Protein AF-A0A5P2BLG7-F1 (afdb_monomer)

Mean predicted aligned error: 13.39 Å

Nearest PDB structures (foldseek):
  8rbz-assembly1_d  TM=5.297E-01  e=7.343E+00  Homo sapiens
  3qgd-assembly2_B  TM=2.705E-01  e=3.875E+00  Hepatitis C virus subtype 1b
  2jbh-assembly1_B-2  TM=2.501E-01  e=4.889E+00  Homo sapiens

Structure (mmCIF, N/CA/C/O backbone):
data_AF-A0A5P2BLG7-F1
#
_entry.id   AF-A0A5P2BLG7-F1
#
loop_
_atom_site.group_PDB
_atom_site.id
_atom_site.type_symbol
_atom_site.label_atom_id
_atom_site.label_alt_id
_atom_site.label_comp_id
_atom_site.label_asym_id
_atom_site.label_entity_id
_atom_site.label_seq_id
_atom_site.pdbx_PDB_ins_code
_atom_site.Cartn_x
_atom_site.Cartn_y
_atom_site.Cartn_z
_atom_site.occupancy
_atom_site.B_iso_or_equiv
_atom_site.auth_seq_id
_atom_site.auth_comp_id
_atom_site.auth_asym_id
_atom_site.auth_atom_id
_atom_site.pdbx_PDB_model_num
ATOM 1 N N . MET A 1 1 ? 0.648 -30.149 23.031 1.00 28.48 1 MET A N 1
ATOM 2 C CA . MET A 1 1 ? -0.664 -29.841 23.632 1.00 28.48 1 MET A CA 1
ATOM 3 C C . MET A 1 1 ? -0.587 -28.410 24.147 1.00 28.48 1 MET A C 1
ATOM 5 O O . MET A 1 1 ? -0.026 -28.199 25.206 1.00 28.48 1 MET A O 1
ATOM 9 N N . PHE A 1 2 ? -1.037 -27.434 23.357 1.00 22.12 2 PHE A N 1
ATOM 10 C CA . PHE A 1 2 ? -1.198 -26.040 23.785 1.00 22.12 2 PHE A CA 1
ATOM 11 C C . PHE A 1 2 ? -2.537 -25.541 23.220 1.00 22.12 2 PHE A C 1
ATOM 13 O O . PHE A 1 2 ? -2.732 -25.630 22.006 1.00 22.12 2 PHE A O 1
ATOM 20 N N . PRO A 1 3 ? -3.491 -25.133 24.075 1.00 27.17 3 PRO A N 1
ATOM 21 C CA . PRO A 1 3 ? -4.811 -24.668 23.670 1.00 27.17 3 PRO A CA 1
ATOM 22 C C . PRO A 1 3 ? -4.818 -23.143 23.471 1.00 27.17 3 PRO A C 1
ATOM 24 O O . PRO A 1 3 ? -4.144 -22.425 24.203 1.00 27.17 3 PRO A O 1
ATOM 27 N N . GLY A 1 4 ? -5.621 -22.649 22.523 1.00 23.72 4 GLY A N 1
ATOM 28 C CA . GLY A 1 4 ? -5.902 -21.214 22.362 1.00 23.72 4 GLY A CA 1
ATOM 29 C C . GLY A 1 4 ? -6.024 -20.786 20.899 1.00 23.72 4 GLY A C 1
ATOM 30 O O . GLY A 1 4 ? -5.030 -20.458 20.270 1.00 23.72 4 GLY A O 1
ATOM 31 N N . MET A 1 5 ? -7.247 -20.830 20.363 1.00 27.78 5 MET A N 1
ATOM 32 C CA . MET A 1 5 ? -7.623 -20.436 18.995 1.00 27.78 5 MET A CA 1
ATOM 33 C C . MET A 1 5 ? -8.136 -18.997 18.947 1.00 27.78 5 MET A C 1
ATOM 35 O O . MET A 1 5 ? -9.011 -18.690 19.751 1.00 27.78 5 MET A O 1
ATOM 39 N N . THR A 1 6 ? -7.735 -18.225 17.930 1.00 28.34 6 THR A N 1
ATOM 40 C CA . THR A 1 6 ? -8.445 -17.054 17.359 1.00 28.34 6 THR A CA 1
ATOM 41 C C . THR A 1 6 ? -7.619 -16.494 16.192 1.00 28.34 6 THR A C 1
ATOM 43 O O . THR A 1 6 ? -6.482 -16.202 16.511 1.00 28.34 6 THR A O 1
ATOM 46 N N . ASP A 1 7 ? -8.181 -16.317 14.966 1.00 32.38 7 ASP A N 1
ATOM 47 C CA . ASP A 1 7 ? -7.473 -16.172 13.649 1.00 32.38 7 ASP A CA 1
ATOM 48 C C . ASP A 1 7 ? -7.712 -14.854 12.814 1.00 32.38 7 ASP A C 1
ATOM 50 O O . ASP A 1 7 ? -8.731 -14.196 13.018 1.00 32.38 7 ASP A O 1
ATOM 54 N N . ALA A 1 8 ? -6.824 -14.441 11.880 1.00 32.34 8 ALA A N 1
ATOM 55 C CA . ALA A 1 8 ? -7.092 -13.542 10.718 1.00 32.34 8 ALA A CA 1
ATOM 56 C C . ALA A 1 8 ? -6.113 -13.801 9.535 1.00 32.34 8 ALA A C 1
ATOM 58 O O . ALA A 1 8 ? -5.069 -14.418 9.741 1.00 32.34 8 ALA A O 1
ATOM 59 N N . ASP A 1 9 ? -6.409 -13.319 8.310 1.00 40.66 9 ASP A N 1
ATOM 60 C CA . ASP A 1 9 ? -5.825 -13.851 7.057 1.00 40.66 9 ASP A CA 1
ATOM 61 C C . ASP A 1 9 ? -4.941 -12.838 6.284 1.00 40.66 9 ASP A C 1
ATOM 63 O O . ASP A 1 9 ? -5.349 -11.716 5.993 1.00 40.66 9 ASP A O 1
ATOM 67 N N . VAL A 1 10 ? -3.759 -13.269 5.836 1.00 48.19 10 VAL A N 1
ATOM 68 C CA . VAL A 1 10 ? -3.039 -12.697 4.685 1.00 48.19 10 VAL A CA 1
ATOM 69 C C . VAL A 1 10 ? -3.142 -13.704 3.544 1.00 48.19 10 VAL A C 1
ATOM 71 O O . VAL A 1 10 ? -2.764 -14.866 3.685 1.00 48.19 10 VAL A O 1
ATOM 74 N N . ILE A 1 11 ? -3.689 -13.281 2.413 1.00 56.91 11 ILE A N 1
ATOM 75 C CA . ILE A 1 11 ? -3.902 -14.126 1.241 1.00 56.91 11 ILE A CA 1
ATOM 76 C C . ILE A 1 11 ? -2.763 -13.861 0.273 1.00 56.91 11 ILE A C 1
ATOM 78 O O . ILE A 1 11 ? -2.533 -12.731 -0.144 1.00 56.91 11 ILE A O 1
ATOM 82 N N . ILE A 1 12 ? -2.050 -14.905 -0.112 1.00 47.41 12 ILE A N 1
ATOM 83 C CA . ILE A 1 12 ? -0.902 -14.785 -1.000 1.00 47.41 12 ILE A CA 1
ATOM 84 C C . ILE A 1 12 ? -1.231 -15.643 -2.220 1.00 47.41 12 ILE A C 1
ATOM 86 O O . ILE A 1 12 ? -1.420 -16.854 -2.113 1.00 47.41 12 ILE A O 1
ATOM 90 N N . LYS A 1 13 ? -1.425 -15.020 -3.386 1.00 36.94 13 LYS A N 1
ATOM 91 C CA . LYS A 1 13 ? -1.862 -15.729 -4.595 1.00 36.94 13 LYS A CA 1
ATOM 92 C C . LYS A 1 13 ? -0.658 -16.022 -5.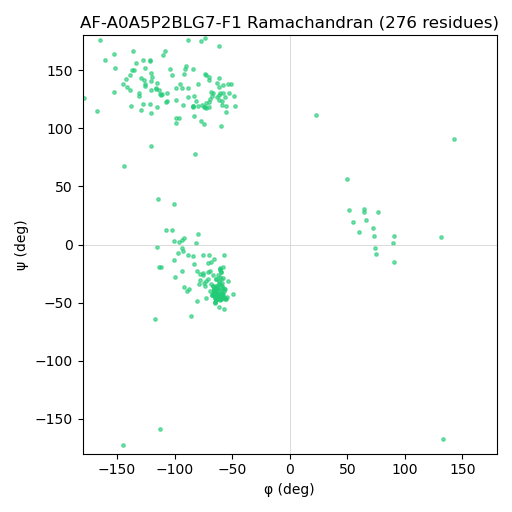479 1.00 36.94 13 LYS A C 1
ATOM 94 O O . LYS A 1 13 ? -0.119 -15.134 -6.132 1.00 36.94 13 LYS A O 1
ATOM 99 N N . GLY A 1 14 ? -0.233 -17.281 -5.473 1.00 31.69 14 GLY A N 1
ATOM 100 C CA . GLY A 1 14 ? 0.874 -17.800 -6.269 1.00 31.69 14 GLY A CA 1
ATOM 101 C C . GLY A 1 14 ? 0.468 -19.125 -6.897 1.00 31.69 14 GLY A C 1
ATOM 102 O O . GLY A 1 14 ? -0.374 -19.851 -6.370 1.00 31.69 14 GLY A O 1
ATOM 103 N N . ARG A 1 15 ? 1.017 -19.441 -8.071 1.00 32.50 15 ARG A N 1
ATOM 104 C CA . ARG A 1 15 ? 0.864 -20.777 -8.656 1.00 32.50 15 ARG A CA 1
ATOM 105 C C . ARG A 1 15 ? 1.816 -21.731 -7.937 1.00 32.50 15 ARG A C 1
ATOM 107 O O . ARG A 1 15 ? 3.000 -21.728 -8.248 1.00 32.50 15 ARG A O 1
ATOM 114 N N . ALA A 1 16 ? 1.312 -22.608 -7.070 1.00 31.52 16 ALA A N 1
ATOM 115 C CA . ALA A 1 16 ? 2.062 -23.799 -6.677 1.00 31.52 16 ALA A CA 1
ATOM 116 C C . ALA A 1 16 ? 1.178 -24.985 -6.264 1.00 31.52 16 ALA A C 1
ATOM 118 O O . ALA A 1 16 ? 0.032 -24.862 -5.849 1.00 31.52 16 ALA A O 1
ATOM 119 N N . HIS A 1 17 ? 1.751 -26.165 -6.481 1.00 33.19 17 HIS A N 1
ATOM 120 C CA . HIS A 1 17 ? 1.182 -27.502 -6.366 1.00 33.19 17 HIS A CA 1
ATOM 121 C C . HIS A 1 17 ? 0.522 -27.827 -5.009 1.00 33.19 17 HIS A C 1
ATOM 123 O O . HIS A 1 17 ? 1.105 -27.600 -3.959 1.00 33.19 17 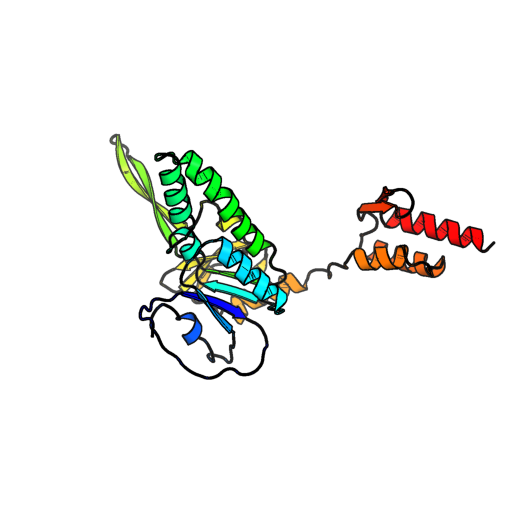HIS A O 1
ATOM 129 N N . LYS A 1 18 ? -0.644 -28.494 -5.095 1.00 40.69 18 LYS A N 1
ATOM 130 C CA . LYS A 1 18 ? -1.303 -29.391 -4.115 1.00 40.69 18 LYS A CA 1
ATOM 131 C C . LYS A 1 18 ? -0.920 -29.227 -2.631 1.00 40.69 18 LYS A C 1
ATOM 133 O O . LYS A 1 18 ? 0.086 -29.781 -2.196 1.00 40.69 18 LYS A O 1
ATOM 138 N N . LEU A 1 19 ? -1.867 -28.743 -1.822 1.00 39.38 19 LEU A N 1
ATOM 139 C CA . LEU A 1 19 ? -1.941 -29.029 -0.379 1.00 39.38 19 LEU A CA 1
ATOM 140 C C . LEU A 1 19 ? -3.375 -29.404 0.071 1.00 39.38 19 LEU A C 1
ATOM 142 O O . LEU A 1 19 ? -4.342 -29.127 -0.645 1.00 39.38 19 LEU A O 1
ATOM 146 N N . PRO A 1 20 ? -3.523 -30.148 1.191 1.00 36.12 20 PRO A N 1
ATOM 147 C CA . PRO A 1 20 ? -4.708 -30.948 1.488 1.00 36.12 20 PRO A CA 1
ATOM 148 C C . PRO A 1 20 ? -5.846 -30.153 2.146 1.00 36.12 20 PRO A C 1
ATOM 150 O O . PRO A 1 20 ? -5.650 -29.188 2.876 1.00 36.12 20 PRO A O 1
ATOM 153 N N . LYS A 1 21 ? -7.070 -30.626 1.890 1.00 45.84 21 LYS A N 1
ATOM 154 C CA . LYS A 1 21 ? -8.356 -30.021 2.259 1.00 45.84 21 LYS A CA 1
ATOM 155 C C . LYS A 1 21 ? -8.610 -29.987 3.776 1.00 45.84 21 LYS A C 1
ATOM 157 O O . LYS A 1 21 ? -8.624 -31.048 4.399 1.00 45.84 21 LYS A O 1
ATOM 162 N N . ARG A 1 22 ? -8.994 -28.818 4.319 1.00 37.44 22 ARG A N 1
ATOM 163 C CA . ARG A 1 22 ? -9.981 -28.685 5.422 1.00 37.44 22 ARG A CA 1
ATOM 164 C C . ARG A 1 22 ? -10.459 -27.229 5.638 1.00 37.44 22 ARG A C 1
ATOM 166 O O . ARG A 1 22 ? -9.677 -26.421 6.122 1.00 37.44 22 ARG A O 1
ATOM 173 N N . PRO A 1 23 ? -11.747 -26.906 5.404 1.00 42.94 23 PRO A N 1
ATOM 174 C CA . PRO A 1 23 ? -12.455 -25.815 6.095 1.00 42.94 23 PRO A CA 1
ATOM 175 C C . PRO A 1 23 ? -13.526 -26.398 7.058 1.00 42.94 23 PRO A C 1
ATOM 177 O O . PRO A 1 23 ? -13.866 -27.572 6.880 1.00 42.94 23 PRO A O 1
ATOM 180 N N . PRO A 1 24 ? -14.099 -25.671 8.055 1.00 40.91 24 PRO A N 1
ATOM 181 C CA . PRO A 1 24 ? -14.093 -24.212 8.281 1.00 40.91 24 PRO A CA 1
ATOM 182 C C . PRO A 1 24 ? -13.846 -23.744 9.750 1.00 40.91 24 PRO A C 1
ATOM 184 O O . PRO A 1 24 ? -14.042 -24.496 10.705 1.00 40.91 24 PRO A O 1
ATOM 187 N N . LYS A 1 25 ? -13.556 -22.445 9.950 1.00 40.62 25 LYS A N 1
ATOM 188 C CA . LYS A 1 25 ? -13.893 -21.691 11.179 1.00 40.62 25 LYS A CA 1
ATOM 189 C C . LYS A 1 25 ? -14.335 -20.267 10.820 1.00 40.62 25 LYS A C 1
ATOM 191 O O . LYS A 1 25 ? -13.816 -19.646 9.900 1.00 40.62 25 LYS A O 1
ATOM 196 N N . THR A 1 26 ? -15.407 -19.810 11.450 1.00 44.47 26 THR A N 1
ATOM 197 C CA . THR A 1 26 ? -16.208 -18.659 11.021 1.00 44.47 26 THR A CA 1
ATOM 198 C C . THR A 1 26 ? -15.572 -17.317 11.404 1.00 44.47 26 THR A C 1
ATOM 200 O O . THR A 1 26 ? -15.074 -17.160 12.512 1.00 44.47 26 THR A O 1
ATOM 203 N N . GLU A 1 27 ? -15.629 -16.372 10.454 1.00 40.59 27 GLU A N 1
ATOM 204 C CA . GLU A 1 27 ? -15.218 -14.946 10.498 1.00 40.59 27 GLU A CA 1
ATOM 205 C C . GLU A 1 27 ? -13.716 -14.616 10.450 1.00 40.59 27 GLU A C 1
ATOM 207 O O . GLU A 1 27 ? -13.362 -13.456 10.276 1.00 40.59 27 GLU A O 1
ATOM 212 N N . ARG A 1 28 ? -12.839 -15.619 10.541 1.00 49.72 28 ARG A N 1
ATOM 213 C CA . ARG A 1 28 ? -11.400 -15.472 10.823 1.00 49.72 28 ARG A CA 1
ATOM 214 C C . ARG A 1 28 ? -10.589 -16.514 10.039 1.00 49.72 28 ARG A C 1
ATOM 216 O O . ARG A 1 28 ? -10.215 -17.537 10.585 1.00 49.72 28 ARG A O 1
ATOM 223 N N . GLY A 1 29 ? -10.560 -16.390 8.721 1.00 54.78 29 GLY A N 1
ATOM 224 C CA . GLY A 1 29 ? -10.499 -17.528 7.790 1.00 54.78 29 GLY A CA 1
ATOM 225 C C . GLY A 1 29 ? -11.543 -17.403 6.679 1.00 54.78 29 GLY A C 1
ATOM 226 O O . GLY A 1 29 ? -11.790 -18.351 5.930 1.00 54.78 29 GLY A O 1
ATOM 227 N N . ALA A 1 30 ? -12.244 -16.262 6.625 1.00 61.12 30 ALA A N 1
ATOM 228 C CA . ALA A 1 30 ? -13.314 -16.005 5.674 1.00 61.12 30 ALA A CA 1
ATOM 229 C C . ALA A 1 30 ? -12.799 -16.050 4.236 1.00 61.12 30 ALA A C 1
ATOM 231 O O . ALA A 1 30 ? -13.519 -16.547 3.371 1.00 61.12 30 ALA A O 1
ATOM 232 N N . ALA A 1 31 ? -11.550 -15.636 4.012 1.00 65.62 31 ALA A N 1
ATOM 233 C CA . ALA A 1 31 ? -10.894 -15.752 2.724 1.00 65.62 31 ALA A CA 1
ATOM 234 C C . ALA A 1 31 ? -10.898 -17.195 2.229 1.00 65.62 31 ALA A C 1
ATOM 236 O O . ALA A 1 31 ? -11.333 -17.476 1.118 1.00 65.62 31 ALA A O 1
ATOM 237 N N . SER A 1 32 ? -10.529 -18.138 3.099 1.00 71.69 32 SER A N 1
ATOM 238 C CA . SER A 1 32 ? -10.465 -19.567 2.780 1.00 71.69 32 SER A CA 1
ATOM 239 C C . SER A 1 32 ? -11.800 -20.148 2.290 1.00 71.69 32 SER A C 1
ATOM 241 O O . SER A 1 32 ? -11.808 -21.189 1.638 1.00 71.69 32 SER A O 1
ATOM 243 N N . LYS A 1 33 ? -12.937 -19.484 2.555 1.00 72.62 33 LYS A N 1
ATOM 244 C CA . LYS A 1 33 ? -14.253 -19.884 2.025 1.00 72.62 33 LYS A CA 1
ATOM 245 C C . LYS A 1 33 ? -14.384 -19.666 0.516 1.00 72.62 33 LYS A C 1
ATOM 247 O O . LYS A 1 33 ? -15.226 -20.307 -0.104 1.00 72.62 33 LYS A O 1
ATOM 252 N N . TYR A 1 34 ? -13.580 -18.775 -0.060 1.00 74.06 34 TYR A N 1
ATOM 253 C CA . TYR A 1 34 ? -13.596 -18.458 -1.487 1.00 74.06 34 TYR A CA 1
ATOM 254 C C . TYR A 1 34 ? -12.674 -19.362 -2.313 1.00 74.06 34 TYR A C 1
ATOM 256 O O . TYR A 1 34 ? -12.753 -19.357 -3.541 1.00 74.06 34 TYR A O 1
ATOM 264 N N . VAL A 1 35 ? -11.836 -20.181 -1.668 1.00 75.56 35 VAL A N 1
ATOM 265 C CA . VAL A 1 35 ? -10.996 -21.160 -2.367 1.00 75.56 35 VAL A CA 1
ATOM 266 C C . VAL A 1 35 ? -11.886 -22.159 -3.110 1.00 75.56 35 VAL A C 1
ATOM 268 O O . VAL A 1 35 ? -12.736 -22.826 -2.524 1.00 75.56 35 VAL A O 1
ATOM 271 N N . GLY A 1 36 ? -11.674 -22.283 -4.418 1.00 72.19 36 GLY A N 1
ATOM 272 C CA . GLY A 1 36 ? -12.419 -23.172 -5.310 1.00 72.19 36 GLY A CA 1
ATOM 273 C C . GLY A 1 36 ? -13.656 -22.544 -5.952 1.00 72.19 36 GLY A C 1
ATOM 274 O O . GLY A 1 36 ? -14.132 -23.075 -6.956 1.00 72.19 36 GLY A O 1
ATOM 275 N N . ILE A 1 37 ? -14.144 -21.403 -5.453 1.00 73.81 37 ILE A N 1
ATOM 276 C CA . ILE A 1 37 ? -15.220 -20.660 -6.119 1.00 73.81 37 ILE A CA 1
ATOM 277 C C . ILE A 1 37 ? -14.673 -20.112 -7.438 1.00 73.81 37 ILE A C 1
ATOM 279 O O . ILE A 1 37 ? -13.603 -19.508 -7.471 1.00 73.81 37 ILE A O 1
ATOM 283 N N . ASN A 1 38 ? -15.381 -20.373 -8.539 1.00 70.88 38 ASN A N 1
ATOM 284 C CA . ASN A 1 38 ? -14.975 -19.988 -9.897 1.00 70.88 38 ASN A CA 1
ATOM 285 C C . ASN A 1 38 ? -13.539 -20.422 -10.265 1.00 70.88 38 ASN A C 1
ATOM 287 O O . ASN A 1 38 ? -12.856 -19.753 -11.035 1.00 70.88 38 ASN A O 1
ATOM 291 N N . GLY A 1 39 ? -13.055 -21.533 -9.692 1.00 71.25 39 GLY A N 1
ATOM 292 C CA . GLY A 1 39 ? -11.710 -22.057 -9.954 1.00 71.25 39 GLY A CA 1
ATOM 293 C C . GLY A 1 39 ? -10.567 -21.260 -9.314 1.00 71.25 39 GLY A C 1
ATOM 294 O O . GLY A 1 39 ? -9.403 -21.567 -9.567 1.00 71.25 39 GLY A O 1
ATOM 295 N N . ILE A 1 40 ? -10.861 -20.268 -8.468 1.00 71.75 40 ILE A N 1
ATOM 296 C CA . ILE A 1 40 ? -9.842 -19.461 -7.792 1.00 71.75 40 ILE A CA 1
ATOM 297 C C . ILE A 1 40 ? -9.093 -20.325 -6.774 1.00 71.75 40 ILE A C 1
ATOM 299 O O . ILE A 1 40 ? -9.706 -21.017 -5.962 1.00 71.75 40 ILE A O 1
ATOM 303 N N . GLN A 1 41 ? -7.764 -20.272 -6.803 1.00 76.62 41 GLN A N 1
ATOM 304 C CA . GLN A 1 41 ? -6.873 -20.898 -5.826 1.00 76.62 41 GLN A CA 1
ATOM 305 C C . GLN A 1 41 ? -5.875 -19.851 -5.325 1.00 76.62 41 GLN A C 1
ATOM 307 O O . GLN A 1 41 ? -5.451 -18.985 -6.096 1.00 76.62 41 GLN A O 1
ATOM 312 N N . PHE A 1 42 ? -5.532 -19.924 -4.044 1.00 77.50 42 PHE A N 1
ATOM 313 C CA . PHE A 1 42 ? -4.530 -19.085 -3.392 1.00 77.50 42 PHE A CA 1
ATOM 314 C C . PHE A 1 42 ? -4.071 -19.747 -2.096 1.00 77.50 42 PHE A C 1
ATOM 316 O O . PHE A 1 42 ? -4.798 -20.562 -1.519 1.00 77.50 42 PHE A O 1
ATOM 323 N N . ASP A 1 43 ? -2.893 -19.348 -1.637 1.00 80.00 43 ASP A N 1
ATOM 324 C CA . ASP A 1 43 ? -2.353 -19.737 -0.347 1.00 80.00 43 ASP A CA 1
ATOM 325 C C . ASP A 1 43 ? -2.784 -18.734 0.725 1.00 80.00 43 ASP A C 1
ATOM 327 O O . ASP A 1 43 ? -3.083 -17.565 0.452 1.00 80.00 43 ASP A O 1
ATOM 331 N N . VAL A 1 44 ? -2.854 -19.205 1.968 1.00 81.19 44 VAL A N 1
ATOM 332 C CA . VAL A 1 44 ? -3.293 -18.389 3.100 1.00 81.19 44 VAL A CA 1
ATOM 333 C C . VAL A 1 44 ? -2.264 -18.469 4.212 1.00 81.19 44 VAL A C 1
ATOM 335 O O . VAL A 1 44 ? -1.999 -19.540 4.758 1.00 81.19 44 VAL A O 1
ATOM 338 N N . LEU A 1 45 ? -1.726 -17.312 4.580 1.00 82.69 45 LEU A N 1
ATOM 339 C CA . LEU A 1 45 ? -0.934 -17.115 5.780 1.00 82.69 45 LEU A CA 1
ATOM 340 C C . LEU A 1 45 ? -1.843 -16.569 6.882 1.00 82.69 45 LEU A C 1
ATOM 342 O O . LEU A 1 45 ? -2.283 -15.425 6.846 1.00 82.69 45 LEU A O 1
ATOM 346 N N . GLN A 1 46 ? -2.123 -17.401 7.876 1.00 79.88 46 GLN A N 1
ATOM 347 C CA . GLN A 1 46 ? -2.920 -17.019 9.039 1.00 79.88 46 GLN A CA 1
ATOM 348 C C . GLN A 1 46 ? -2.044 -16.265 10.048 1.00 79.88 46 GLN A C 1
ATOM 350 O O . GLN A 1 46 ? -1.030 -16.798 10.503 1.00 79.88 46 GLN A O 1
ATOM 355 N N . MET A 1 47 ? -2.431 -15.043 10.411 1.00 78.88 47 MET A N 1
ATOM 356 C CA . MET A 1 47 ? -1.733 -14.193 11.378 1.00 78.88 47 MET A CA 1
ATOM 357 C C . MET A 1 47 ? -2.594 -13.940 12.618 1.00 78.88 47 MET A C 1
ATOM 359 O O . MET A 1 47 ? -3.791 -13.688 12.509 1.00 78.88 47 MET A O 1
ATOM 363 N N . GLN A 1 48 ? -1.957 -13.975 13.797 1.00 77.50 48 GLN A N 1
ATOM 364 C CA . GLN A 1 48 ? -2.613 -13.743 15.101 1.00 77.50 48 GLN A CA 1
ATOM 365 C C . GLN A 1 48 ? -2.219 -12.479 15.816 1.00 77.50 48 GLN A C 1
ATOM 367 O O . GLN A 1 48 ? -2.904 -12.010 16.725 1.00 77.50 48 GLN A O 1
ATOM 372 N N . ARG A 1 49 ? -1.080 -11.949 15.415 1.00 80.81 49 ARG A N 1
ATOM 373 C CA . ARG A 1 49 ? -0.540 -10.704 15.906 1.00 80.81 49 ARG A CA 1
ATOM 374 C C . ARG A 1 49 ? -0.296 -9.870 14.673 1.00 80.81 49 ARG A C 1
ATOM 376 O O . ARG A 1 49 ? 0.140 -10.388 13.646 1.00 80.81 49 ARG A O 1
ATOM 383 N N . PHE A 1 50 ? -0.631 -8.604 14.785 1.00 90.69 50 PHE A N 1
ATOM 384 C CA . PHE A 1 50 ? -0.621 -7.674 13.671 1.00 90.69 50 PHE A CA 1
ATOM 385 C C . PHE A 1 50 ? 0.439 -6.618 13.903 1.00 90.69 50 PHE A C 1
ATOM 387 O O . PHE A 1 50 ? 0.235 -5.444 13.614 1.00 90.69 50 PHE A O 1
ATOM 394 N N . ASP A 1 51 ? 1.574 -7.053 14.446 1.00 94.06 51 ASP A N 1
ATOM 395 C CA . ASP A 1 51 ? 2.744 -6.206 14.508 1.00 94.06 51 ASP A CA 1
ATOM 396 C C . ASP A 1 51 ? 3.111 -5.804 13.070 1.00 94.06 51 ASP A C 1
ATOM 398 O O . ASP A 1 51 ? 3.301 -6.690 12.228 1.00 94.06 51 ASP A O 1
ATOM 402 N N . PRO A 1 52 ? 3.197 -4.503 12.746 1.00 93.38 52 PRO A N 1
ATOM 403 C CA . PRO A 1 52 ? 3.514 -4.054 11.391 1.00 93.38 52 PRO A CA 1
ATOM 404 C C . PRO A 1 52 ? 4.799 -4.684 10.835 1.00 93.38 52 PRO A C 1
ATOM 406 O O . PRO A 1 52 ? 4.892 -4.971 9.642 1.00 93.38 52 PRO A O 1
ATOM 409 N N . ARG A 1 53 ? 5.768 -4.990 11.710 1.00 94.12 53 ARG A N 1
ATOM 410 C CA . ARG A 1 53 ? 7.035 -5.641 11.339 1.00 94.12 53 ARG A CA 1
ATOM 411 C C . ARG A 1 53 ? 6.843 -7.072 10.846 1.00 94.12 53 ARG A C 1
ATOM 413 O O . ARG A 1 53 ? 7.675 -7.572 10.094 1.00 94.12 53 ARG A O 1
ATOM 420 N N . ASP A 1 54 ? 5.780 -7.749 11.265 1.00 91.94 54 ASP A N 1
ATOM 421 C CA . ASP A 1 54 ? 5.477 -9.098 10.794 1.00 91.94 54 ASP A CA 1
ATOM 422 C C . ASP A 1 54 ? 4.861 -9.077 9.392 1.00 91.94 54 ASP A C 1
ATOM 424 O O . ASP A 1 54 ? 5.139 -9.983 8.606 1.00 91.94 54 ASP A O 1
ATOM 428 N N . LEU A 1 55 ? 4.126 -8.017 9.023 1.00 92.62 55 LEU A N 1
ATOM 429 C CA . LEU A 1 55 ? 3.662 -7.844 7.643 1.00 92.62 55 LEU A CA 1
ATOM 430 C C . LEU A 1 55 ? 4.833 -7.638 6.680 1.00 92.62 55 LEU A C 1
ATOM 432 O O . LEU A 1 55 ? 4.858 -8.254 5.620 1.00 92.62 55 LEU A O 1
ATOM 436 N N . VAL A 1 56 ? 5.836 -6.845 7.074 1.00 92.12 56 VAL A N 1
ATOM 437 C CA . VAL A 1 56 ? 7.067 -6.656 6.284 1.00 92.12 56 VAL A CA 1
ATOM 438 C C . VAL A 1 56 ? 7.741 -8.003 6.001 1.00 92.12 56 VAL A C 1
ATOM 440 O O . VAL A 1 56 ? 8.077 -8.308 4.858 1.00 92.12 56 VAL A O 1
ATOM 443 N N . LYS A 1 57 ? 7.882 -8.858 7.024 1.00 91.06 57 LYS A N 1
ATOM 444 C CA . LYS A 1 57 ? 8.454 -10.207 6.867 1.00 91.06 57 LYS A CA 1
ATOM 445 C C . LYS A 1 57 ? 7.597 -11.093 5.963 1.00 91.06 57 LYS A C 1
ATOM 447 O O . LYS A 1 57 ? 8.145 -11.826 5.144 1.00 91.06 57 LYS A O 1
ATOM 452 N N . ALA A 1 58 ? 6.273 -11.038 6.108 1.00 89.06 58 ALA A N 1
ATOM 453 C CA . ALA A 1 58 ? 5.350 -11.814 5.286 1.00 89.06 58 ALA A CA 1
ATOM 454 C C . ALA A 1 58 ? 5.441 -11.419 3.803 1.00 89.06 58 ALA A C 1
ATOM 456 O O . ALA A 1 58 ? 5.514 -12.295 2.942 1.00 89.06 58 ALA A O 1
ATOM 457 N N . LEU A 1 59 ? 5.509 -10.118 3.508 1.00 87.56 59 LEU A N 1
ATOM 458 C CA . LEU A 1 59 ? 5.688 -9.595 2.152 1.00 87.56 59 LEU A CA 1
ATOM 459 C C . LEU A 1 59 ? 7.048 -9.987 1.568 1.00 87.56 59 LEU A C 1
ATOM 461 O O . LEU A 1 59 ? 7.113 -10.418 0.420 1.00 87.56 59 LEU A O 1
ATOM 465 N N . ALA A 1 60 ? 8.119 -9.921 2.361 1.00 82.56 60 ALA A N 1
ATOM 466 C CA . ALA A 1 60 ? 9.441 -10.372 1.931 1.00 82.56 60 ALA A CA 1
ATOM 467 C C . ALA A 1 60 ? 9.457 -11.876 1.599 1.00 82.56 60 ALA A C 1
ATOM 469 O O . ALA A 1 60 ? 10.000 -12.279 0.571 1.00 82.56 60 ALA A O 1
ATOM 470 N N . ALA A 1 61 ? 8.815 -12.709 2.425 1.00 83.50 61 ALA A N 1
ATOM 471 C CA . ALA A 1 61 ? 8.686 -14.142 2.167 1.00 83.50 61 ALA A CA 1
ATOM 472 C C . ALA A 1 61 ? 7.840 -14.430 0.914 1.00 83.50 61 ALA A C 1
ATOM 474 O O . ALA A 1 61 ? 8.199 -15.293 0.114 1.00 83.50 61 ALA A O 1
ATOM 475 N N . ALA A 1 62 ? 6.749 -13.686 0.709 1.00 81.81 62 ALA A N 1
ATOM 476 C CA . ALA A 1 62 ? 5.932 -13.773 -0.499 1.00 81.81 62 ALA A CA 1
ATOM 477 C C . ALA A 1 62 ? 6.730 -13.383 -1.754 1.00 81.81 62 ALA A C 1
ATOM 479 O O . ALA A 1 62 ? 6.696 -14.089 -2.760 1.00 81.81 62 ALA A O 1
ATOM 480 N N . ALA A 1 63 ? 7.508 -12.303 -1.688 1.00 78.12 63 ALA A N 1
ATOM 481 C CA . ALA A 1 63 ? 8.365 -11.881 -2.788 1.00 78.12 63 ALA A CA 1
ATOM 482 C C . ALA A 1 63 ? 9.417 -12.956 -3.111 1.00 78.12 63 ALA A C 1
ATOM 484 O O . ALA A 1 63 ? 9.570 -13.346 -4.266 1.00 78.12 63 ALA A O 1
ATOM 485 N N . GLN A 1 64 ? 10.083 -13.505 -2.089 1.00 76.69 64 GLN A N 1
ATOM 486 C CA . GLN A 1 64 ? 11.082 -14.564 -2.255 1.00 76.69 64 GLN A CA 1
ATOM 487 C C . GLN A 1 64 ? 10.494 -15.848 -2.857 1.00 76.69 64 GLN A C 1
ATOM 489 O O . GLN A 1 64 ? 11.160 -16.533 -3.629 1.00 76.69 64 GLN A O 1
ATOM 494 N N . ALA A 1 65 ? 9.249 -16.174 -2.516 1.00 78.19 65 ALA A N 1
ATOM 495 C CA . ALA A 1 65 ? 8.539 -17.323 -3.065 1.00 78.19 65 ALA A CA 1
ATOM 496 C C . ALA A 1 65 ? 7.912 -17.057 -4.451 1.00 78.19 65 ALA A C 1
ATOM 498 O O . ALA A 1 65 ? 7.287 -17.957 -5.011 1.00 78.19 65 ALA A O 1
ATOM 499 N N . GLY A 1 66 ? 8.095 -15.860 -5.022 1.00 77.25 66 GLY A N 1
ATOM 500 C CA . GLY A 1 66 ? 7.662 -15.528 -6.381 1.00 77.25 66 GLY A CA 1
ATOM 501 C C . GLY A 1 66 ? 6.161 -15.271 -6.518 1.00 77.25 66 GLY A C 1
ATOM 502 O O . GLY A 1 66 ? 5.589 -15.515 -7.578 1.00 77.25 66 GLY A O 1
ATOM 503 N N . TYR A 1 67 ? 5.499 -14.816 -5.454 1.00 78.50 67 TYR A N 1
ATOM 504 C CA . TYR A 1 67 ? 4.085 -14.462 -5.522 1.00 78.50 67 TYR A CA 1
ATOM 505 C C . TYR A 1 67 ? 3.886 -13.159 -6.304 1.00 78.50 67 TYR A C 1
ATOM 507 O O . TYR A 1 67 ? 4.400 -12.111 -5.929 1.00 78.50 67 TYR A O 1
ATOM 515 N N . GLU A 1 68 ? 3.094 -13.221 -7.374 1.00 83.25 68 GLU A N 1
ATOM 516 C CA . GLU A 1 68 ? 2.784 -12.060 -8.220 1.00 83.25 68 GLU A CA 1
ATOM 517 C C . GLU A 1 68 ? 1.739 -11.139 -7.581 1.00 83.25 68 GLU A C 1
ATOM 519 O O . GLU A 1 68 ? 1.682 -9.956 -7.905 1.00 83.25 68 GLU A O 1
ATOM 524 N N . VAL A 1 69 ? 0.884 -11.670 -6.696 1.00 85.62 69 VAL A N 1
ATOM 525 C CA . VAL A 1 69 ? -0.199 -10.910 -6.061 1.00 85.62 69 VAL A CA 1
ATOM 526 C C . VAL A 1 69 ? -0.332 -11.265 -4.582 1.00 85.62 69 VAL A C 1
ATOM 528 O O . VAL A 1 69 ? -0.422 -12.440 -4.217 1.00 85.62 69 VAL A O 1
ATOM 531 N N . VAL A 1 70 ? -0.436 -10.244 -3.733 1.00 87.12 70 VAL A N 1
ATOM 532 C CA . VAL A 1 70 ? -0.738 -10.368 -2.302 1.00 87.12 70 VAL A CA 1
ATOM 533 C C . VAL A 1 70 ? -2.010 -9.597 -1.977 1.00 87.12 70 VAL A C 1
ATOM 535 O O . VAL A 1 70 ? -2.173 -8.449 -2.375 1.00 87.12 70 VAL A O 1
ATOM 538 N N . LEU A 1 71 ? -2.912 -10.224 -1.228 1.00 90.19 71 LEU A N 1
ATOM 539 C CA . LEU A 1 71 ? -4.112 -9.616 -0.676 1.00 90.19 71 LEU A CA 1
ATOM 540 C C . LEU A 1 71 ? -4.035 -9.610 0.859 1.00 90.19 71 LEU A C 1
ATOM 542 O O . LEU A 1 71 ? -3.997 -10.656 1.502 1.00 90.19 71 LEU A O 1
ATOM 546 N N . VAL A 1 72 ? -4.050 -8.425 1.461 1.00 91.38 72 VAL A N 1
ATOM 547 C CA . VAL A 1 72 ? -4.067 -8.249 2.919 1.00 91.38 72 VAL A CA 1
ATOM 548 C C . VAL A 1 72 ? -5.498 -7.970 3.377 1.00 91.38 72 VAL A C 1
ATOM 550 O O . VAL A 1 72 ? -6.019 -6.878 3.136 1.00 91.38 72 VAL A O 1
ATOM 553 N N . ASP A 1 73 ? -6.125 -8.937 4.055 1.00 87.19 73 ASP A N 1
ATOM 554 C CA . ASP A 1 73 ? -7.508 -8.850 4.544 1.00 87.19 73 ASP A CA 1
ATOM 555 C C . ASP A 1 73 ? -7.573 -8.994 6.081 1.00 87.19 73 ASP A C 1
ATOM 557 O O . ASP A 1 73 ? -7.745 -10.073 6.638 1.00 87.19 73 ASP A O 1
ATOM 561 N N . SER A 1 74 ? -7.382 -7.932 6.862 1.00 88.62 74 SER A N 1
ATOM 562 C CA . SER A 1 74 ? -7.426 -6.514 6.480 1.00 88.62 74 SER A CA 1
ATOM 563 C C . SER A 1 74 ? -6.294 -5.719 7.110 1.00 88.62 74 SER A C 1
ATOM 565 O O . SER A 1 74 ? -5.950 -5.950 8.273 1.00 88.62 74 SER A O 1
ATOM 567 N N . LEU A 1 75 ? -5.842 -4.669 6.427 1.00 93.50 75 LEU A N 1
ATOM 568 C CA . LEU A 1 75 ? -4.824 -3.742 6.918 1.00 93.50 75 LEU A CA 1
ATOM 569 C C . LEU A 1 75 ? -5.240 -3.026 8.222 1.00 93.50 75 LEU A C 1
ATOM 571 O O . LEU A 1 75 ? -4.386 -2.641 9.016 1.00 93.50 75 LEU A O 1
ATOM 575 N N . SER A 1 76 ? -6.543 -2.909 8.507 1.00 92.38 76 SER A N 1
ATOM 576 C CA . SER A 1 76 ? -7.051 -2.356 9.777 1.00 92.38 76 SER A CA 1
ATOM 577 C C . SER A 1 76 ? -6.612 -3.143 11.020 1.00 92.38 76 SER A C 1
ATOM 579 O O . SER A 1 76 ? -6.460 -2.556 12.092 1.00 92.38 76 SER A O 1
ATOM 581 N N . HIS A 1 77 ? -6.349 -4.450 10.903 1.00 91.88 77 HIS A N 1
ATOM 582 C CA . HIS A 1 77 ? -5.844 -5.233 12.035 1.00 91.88 77 HIS A CA 1
ATOM 583 C C . HIS A 1 77 ? -4.416 -4.822 12.411 1.00 91.88 77 HIS A C 1
ATOM 585 O O . HIS A 1 77 ? -4.111 -4.742 13.595 1.00 91.88 77 HIS A O 1
ATOM 591 N N . PHE A 1 78 ? -3.581 -4.436 11.443 1.00 94.06 78 PHE A N 1
ATOM 592 C CA . PHE A 1 78 ? -2.247 -3.886 11.716 1.00 94.06 78 PHE A CA 1
ATOM 593 C C . PHE A 1 78 ? -2.286 -2.507 12.380 1.00 94.06 78 PHE A C 1
ATOM 595 O O . PHE A 1 78 ? -1.300 -2.081 12.970 1.00 94.06 78 PHE A O 1
ATOM 602 N N . TRP A 1 79 ? -3.434 -1.822 12.361 1.00 94.88 79 TRP A N 1
ATOM 603 C CA . TRP A 1 79 ? -3.624 -0.572 13.093 1.00 94.88 79 TRP A CA 1
ATOM 604 C C . TRP A 1 79 ? -4.053 -0.796 14.545 1.00 94.88 79 TRP A C 1
ATOM 606 O O . TRP A 1 79 ? -3.349 -0.388 15.470 1.00 94.88 79 TRP A O 1
ATOM 616 N N . LYS A 1 80 ? -5.215 -1.433 14.744 1.00 93.12 80 LYS A N 1
ATOM 617 C CA . LYS A 1 80 ? -5.879 -1.544 16.057 1.00 93.12 80 LYS A CA 1
ATOM 618 C C . LYS A 1 80 ? -5.987 -2.966 16.613 1.00 93.12 80 LYS A C 1
ATOM 620 O O . LYS A 1 80 ? -6.604 -3.159 17.657 1.00 93.12 80 LYS A O 1
ATOM 625 N N . GLY A 1 81 ? -5.532 -3.966 15.862 1.00 88.44 81 GLY A N 1
ATOM 626 C CA . GLY A 1 81 ? -5.562 -5.362 16.284 1.00 88.44 81 GLY A CA 1
ATOM 627 C C . GLY A 1 81 ? -4.513 -5.647 17.352 1.00 88.44 81 GLY A C 1
ATOM 628 O O . GLY A 1 81 ? -3.719 -4.780 17.711 1.00 88.44 81 GLY A O 1
ATOM 629 N N . THR A 1 82 ? -4.498 -6.886 17.840 1.00 89.69 82 THR A N 1
ATOM 630 C CA . THR A 1 82 ? -3.506 -7.342 18.818 1.00 89.69 82 THR A CA 1
ATOM 631 C C . THR A 1 82 ? -2.098 -7.120 18.287 1.00 89.69 82 THR A C 1
ATOM 633 O O . THR A 1 82 ? -1.772 -7.573 17.190 1.00 89.69 82 THR A O 1
ATOM 636 N N . ASP A 1 83 ? -1.267 -6.443 19.076 1.00 92.00 83 ASP A N 1
ATOM 637 C CA . ASP A 1 83 ? 0.072 -5.977 18.712 1.00 92.00 83 ASP A CA 1
ATOM 638 C C . ASP A 1 83 ? 0.156 -5.011 17.523 1.00 92.00 83 ASP A C 1
ATOM 640 O O . ASP A 1 83 ? 1.264 -4.696 17.088 1.00 92.00 83 ASP A O 1
ATOM 644 N N . GLY A 1 84 ? -0.976 -4.496 17.045 1.00 93.38 84 GLY A N 1
ATOM 645 C CA . GLY A 1 84 ? -1.032 -3.463 16.018 1.00 93.38 84 GLY A CA 1
ATOM 646 C C . GLY A 1 84 ? -0.366 -2.160 16.450 1.00 93.38 84 GLY A C 1
ATOM 647 O O . GLY A 1 84 ? -0.025 -1.958 17.621 1.00 93.38 84 GLY A O 1
ATOM 648 N N . THR A 1 85 ? -0.204 -1.242 15.501 1.00 96.25 85 THR A N 1
ATOM 649 C CA . THR A 1 85 ? 0.512 0.025 15.691 1.00 96.25 85 THR A CA 1
ATOM 650 C C . THR A 1 85 ? 0.072 0.784 16.944 1.00 96.25 85 THR A C 1
ATOM 652 O O . THR A 1 85 ? 0.925 1.274 17.683 1.00 96.25 85 THR A O 1
ATOM 655 N N . LEU A 1 86 ? -1.234 0.853 17.230 1.00 96.06 86 LEU A N 1
ATOM 656 C CA . LEU A 1 86 ? -1.741 1.552 18.415 1.00 96.06 86 LEU A CA 1
ATOM 657 C C . LEU A 1 86 ? -1.268 0.911 19.729 1.00 96.06 86 LEU A C 1
ATOM 659 O O . LEU A 1 86 ? -0.796 1.623 20.614 1.00 96.06 86 LEU A O 1
ATOM 663 N N . GLU A 1 87 ? -1.305 -0.420 19.844 1.00 95.81 87 GLU A N 1
ATOM 664 C CA . GLU A 1 87 ? -0.801 -1.114 21.037 1.00 95.81 87 GLU A CA 1
ATOM 665 C C . GLU A 1 87 ? 0.719 -0.962 21.186 1.00 95.81 87 GLU A C 1
ATOM 667 O O . GLU A 1 87 ? 1.222 -0.838 22.304 1.00 95.81 87 GLU A O 1
ATOM 672 N N . GLN A 1 88 ? 1.472 -0.953 20.080 1.00 95.50 88 GLN A N 1
ATOM 673 C CA . GLN A 1 88 ? 2.922 -0.725 20.115 1.00 95.50 88 GLN A CA 1
ATOM 674 C C . GLN A 1 88 ? 3.255 0.692 20.596 1.00 95.50 88 GLN A C 1
ATOM 676 O O . GLN A 1 88 ? 4.138 0.866 21.440 1.00 95.50 88 GLN A O 1
ATOM 681 N N . VAL A 1 89 ? 2.512 1.694 20.113 1.00 95.81 89 VAL A N 1
ATOM 682 C CA . VAL A 1 89 ? 2.620 3.087 20.569 1.00 95.81 89 VAL A CA 1
ATOM 683 C C . VAL A 1 89 ? 2.297 3.198 22.054 1.00 95.81 89 VAL A C 1
ATOM 685 O O . VAL A 1 89 ? 3.042 3.852 22.782 1.00 95.81 89 VAL A O 1
ATOM 688 N N . ASP A 1 90 ? 1.237 2.542 22.526 1.00 95.19 90 ASP A N 1
ATOM 689 C CA . ASP A 1 90 ? 0.854 2.571 23.938 1.00 95.19 90 ASP A CA 1
ATOM 690 C C . ASP A 1 90 ? 1.896 1.884 24.831 1.00 95.19 90 ASP A C 1
ATOM 692 O O . ASP A 1 90 ? 2.298 2.444 25.853 1.00 95.19 90 ASP A O 1
ATOM 696 N N . LYS A 1 91 ? 2.431 0.726 24.418 1.00 93.69 91 LYS A N 1
ATOM 697 C CA . LYS A 1 91 ? 3.545 0.061 25.119 1.00 93.69 91 LYS A CA 1
ATOM 698 C C . LYS A 1 91 ? 4.769 0.975 25.208 1.00 93.69 91 LYS A C 1
ATOM 700 O O . LYS A 1 91 ? 5.375 1.082 26.275 1.00 93.69 91 LYS A O 1
ATOM 705 N N . ALA A 1 92 ? 5.129 1.652 24.116 1.00 92.75 92 ALA A N 1
ATOM 706 C CA . ALA A 1 92 ? 6.235 2.607 24.094 1.00 92.75 92 ALA A CA 1
ATOM 707 C C . ALA A 1 92 ? 5.968 3.814 25.004 1.00 92.75 92 ALA A C 1
ATOM 709 O O . ALA A 1 92 ? 6.800 4.165 25.841 1.00 92.75 92 ALA A O 1
ATOM 710 N N . LYS A 1 93 ? 4.769 4.393 24.929 1.00 94.12 93 LYS A N 1
ATOM 711 C CA . LYS A 1 93 ? 4.313 5.483 25.798 1.00 94.12 93 LYS A CA 1
ATOM 712 C C . LYS A 1 93 ? 4.441 5.119 27.280 1.00 94.12 93 LYS A C 1
ATOM 714 O O . LYS A 1 93 ? 4.951 5.929 28.054 1.00 94.12 93 LYS A O 1
ATOM 719 N N . SER A 1 94 ? 4.030 3.915 27.681 1.00 92.38 94 SER A N 1
ATOM 720 C CA . SER A 1 94 ? 4.154 3.441 29.066 1.00 92.38 94 SER A CA 1
ATOM 721 C C . SER A 1 94 ? 5.609 3.327 29.529 1.00 92.38 94 SER A C 1
ATOM 723 O O . SER A 1 94 ? 5.902 3.694 30.666 1.00 92.38 94 SER A O 1
ATOM 725 N N . ARG A 1 95 ? 6.538 2.901 28.658 1.00 91.44 95 ARG A N 1
ATOM 726 C CA . ARG A 1 95 ? 7.982 2.881 28.975 1.00 91.44 95 ARG A CA 1
ATOM 727 C C . ARG A 1 95 ? 8.556 4.280 29.217 1.00 91.44 95 ARG A C 1
ATOM 729 O O . ARG A 1 95 ? 9.476 4.425 30.014 1.00 91.44 95 ARG A O 1
ATOM 736 N N . TYR A 1 96 ? 7.989 5.304 28.581 1.00 90.38 96 TYR A N 1
ATOM 737 C CA . TYR A 1 96 ? 8.382 6.708 28.742 1.00 90.38 96 TYR A CA 1
ATOM 738 C C . TYR A 1 96 ? 7.455 7.495 29.679 1.00 90.38 96 TYR A C 1
ATOM 740 O O . TYR A 1 96 ? 7.188 8.677 29.449 1.00 90.38 96 TYR A O 1
ATOM 748 N N . GLY A 1 97 ? 6.928 6.850 30.725 1.00 89.75 97 GLY A N 1
ATOM 749 C CA . GLY A 1 97 ? 6.165 7.530 31.777 1.00 89.75 97 GLY A CA 1
ATOM 750 C C . GLY A 1 97 ? 4.855 8.166 31.299 1.00 89.75 97 GLY A C 1
ATOM 751 O O . GLY A 1 97 ? 4.414 9.161 31.864 1.00 89.75 97 GLY A O 1
ATOM 752 N N . GLY A 1 98 ? 4.239 7.632 30.242 1.00 89.31 98 GLY A N 1
ATOM 753 C CA . GLY A 1 98 ? 2.982 8.149 29.699 1.00 89.31 98 GLY A CA 1
ATOM 754 C C . GLY A 1 98 ? 3.144 9.207 28.604 1.00 89.31 98 GLY A C 1
ATOM 755 O O . GLY A 1 98 ? 2.144 9.777 28.167 1.00 89.31 98 GLY A O 1
ATOM 756 N N . ASN A 1 99 ? 4.363 9.471 28.120 1.00 90.38 99 ASN A N 1
ATOM 757 C CA . ASN A 1 99 ? 4.599 10.459 27.069 1.00 90.38 99 ASN A CA 1
ATOM 758 C C . ASN A 1 99 ? 4.153 9.955 25.680 1.00 90.38 99 ASN A C 1
ATOM 760 O O . ASN A 1 99 ? 4.850 9.177 25.027 1.00 90.38 99 ASN A O 1
ATOM 764 N N . SER A 1 100 ? 3.006 10.447 25.198 1.00 89.25 100 SER A N 1
ATOM 765 C CA . SER A 1 100 ? 2.463 10.088 23.879 1.00 89.25 100 SER A CA 1
ATOM 766 C C . SER A 1 100 ? 3.404 10.442 22.720 1.00 89.25 100 SER A C 1
ATOM 768 O O . SER A 1 100 ? 3.463 9.699 21.746 1.00 89.25 100 SER A O 1
ATOM 770 N N . PHE A 1 101 ? 4.164 11.541 22.811 1.00 90.06 101 PHE A N 1
ATOM 771 C CA . PHE A 1 101 ? 5.116 11.927 21.762 1.00 90.06 101 PHE A CA 1
ATOM 772 C C . PHE A 1 101 ? 6.249 10.903 21.637 1.00 90.06 101 PHE A C 1
ATOM 774 O O . PHE A 1 101 ? 6.616 10.512 20.532 1.00 90.06 101 PHE A O 1
ATOM 781 N N . ALA A 1 102 ? 6.758 10.418 22.772 1.00 89.19 102 ALA A N 1
ATOM 782 C CA . ALA A 1 102 ? 7.774 9.373 22.790 1.00 89.19 102 ALA A CA 1
ATOM 783 C C . ALA A 1 102 ? 7.238 8.043 22.228 1.00 89.19 102 ALA A C 1
ATOM 785 O O . ALA A 1 102 ? 7.938 7.388 21.463 1.00 89.19 102 ALA A O 1
ATOM 786 N N . GLY A 1 103 ? 5.978 7.693 22.517 1.00 93.31 103 GLY A N 1
ATOM 787 C CA . GLY A 1 103 ? 5.328 6.524 21.914 1.00 93.31 103 GLY A CA 1
ATOM 788 C C . GLY A 1 103 ? 5.251 6.607 20.384 1.00 93.31 103 GLY A C 1
ATOM 789 O O . GLY A 1 103 ? 5.635 5.673 19.682 1.00 93.31 103 GLY A O 1
ATOM 790 N N . TRP A 1 104 ? 4.838 7.757 19.845 1.00 95.06 104 TRP A N 1
ATOM 791 C CA . TRP A 1 104 ? 4.772 7.970 18.393 1.00 95.06 104 TRP A CA 1
ATOM 792 C C . TRP A 1 104 ? 6.137 8.093 17.716 1.00 95.06 104 TRP A C 1
ATOM 794 O O . TRP A 1 104 ? 6.235 7.792 16.524 1.00 95.06 104 TRP A O 1
ATOM 804 N N . LYS A 1 105 ? 7.188 8.483 18.448 1.00 93.88 105 LYS A N 1
ATOM 805 C CA . LYS A 1 105 ? 8.571 8.456 17.949 1.00 93.88 105 LYS A CA 1
ATOM 806 C C . LYS A 1 105 ? 9.014 7.035 17.584 1.00 93.88 105 LYS A C 1
ATOM 808 O O . LYS A 1 105 ? 9.787 6.878 16.647 1.00 93.88 105 LYS A O 1
ATOM 813 N N . GLU A 1 106 ? 8.499 6.020 18.278 1.00 90.75 106 GLU A N 1
ATOM 814 C CA . GLU A 1 106 ? 8.724 4.609 17.940 1.00 90.75 106 GLU A CA 1
ATOM 815 C C . GLU A 1 106 ? 7.684 4.046 16.960 1.00 90.75 106 GLU A C 1
ATOM 817 O O . GLU A 1 106 ? 8.030 3.286 16.059 1.00 90.75 106 GLU A O 1
ATOM 822 N N . GLY A 1 107 ? 6.406 4.410 17.108 1.00 93.38 107 GLY A N 1
ATOM 823 C CA . GLY A 1 107 ? 5.340 3.864 16.259 1.00 93.38 107 GLY A CA 1
ATOM 824 C C . GLY A 1 107 ? 5.340 4.392 14.823 1.00 93.38 107 GLY A C 1
ATOM 825 O O . GLY A 1 107 ? 4.963 3.669 13.906 1.00 93.38 107 GLY A O 1
ATOM 826 N N . THR A 1 108 ? 5.769 5.640 14.603 1.00 93.44 108 THR A N 1
ATOM 827 C CA . THR A 1 108 ? 5.761 6.249 13.261 1.00 93.44 108 THR A CA 1
ATOM 828 C C . THR A 1 108 ? 6.713 5.543 12.289 1.00 93.44 108 THR A C 1
ATOM 830 O O . THR A 1 108 ? 6.240 5.182 11.213 1.00 93.44 108 THR A O 1
ATOM 833 N N . PRO A 1 109 ? 7.998 5.294 12.626 1.00 93.81 109 PRO A N 1
ATOM 834 C CA . PRO A 1 109 ? 8.895 4.534 11.752 1.00 93.81 109 PRO A CA 1
ATOM 835 C C . PRO A 1 109 ? 8.343 3.151 11.401 1.00 93.81 109 PRO A C 1
ATOM 837 O O . PRO A 1 109 ? 8.276 2.799 10.233 1.00 93.81 109 PRO A O 1
ATOM 840 N N . MET A 1 110 ? 7.835 2.424 12.398 1.00 93.88 110 MET A N 1
ATOM 841 C CA . MET A 1 110 ? 7.262 1.088 12.223 1.00 93.88 110 MET A CA 1
ATOM 842 C C . MET A 1 110 ? 6.066 1.070 11.257 1.00 93.88 110 MET A C 1
ATOM 844 O O . MET A 1 110 ? 5.951 0.183 10.414 1.00 93.88 110 MET A O 1
ATOM 848 N N . GLN A 1 111 ? 5.170 2.055 11.371 1.00 93.75 111 GLN A N 1
ATOM 849 C CA . GLN A 1 111 ? 4.051 2.206 10.444 1.00 93.75 111 GLN A CA 1
ATOM 850 C C . GLN A 1 111 ? 4.542 2.533 9.031 1.00 93.75 111 GLN A C 1
ATOM 852 O O . GLN A 1 111 ? 4.020 1.972 8.072 1.00 93.75 111 GLN A O 1
ATOM 857 N N . ASN A 1 112 ? 5.502 3.452 8.905 1.00 92.69 112 ASN A N 1
ATOM 858 C CA . ASN A 1 112 ? 6.038 3.861 7.610 1.00 92.69 112 ASN A CA 1
ATOM 859 C C . ASN A 1 112 ? 6.714 2.678 6.906 1.00 92.69 112 ASN A C 1
ATOM 861 O O . ASN A 1 112 ? 6.363 2.395 5.773 1.00 92.69 112 ASN A O 1
ATOM 865 N N . GLU A 1 113 ? 7.562 1.917 7.603 1.00 93.25 113 GLU A N 1
ATOM 866 C CA . GLU A 1 113 ? 8.219 0.718 7.061 1.00 93.25 113 GLU A CA 1
ATOM 867 C C . GLU A 1 113 ? 7.212 -0.321 6.544 1.00 93.25 113 GLU A C 1
ATOM 869 O O . GLU A 1 113 ? 7.432 -0.945 5.508 1.00 93.25 113 GLU A O 1
ATOM 874 N N . MET A 1 114 ? 6.082 -0.500 7.235 1.00 95.56 114 MET A N 1
ATOM 875 C CA . MET A 1 114 ? 5.015 -1.391 6.775 1.00 95.56 114 MET A CA 1
ATOM 876 C C . MET A 1 114 ? 4.343 -0.879 5.494 1.00 95.56 114 MET A C 1
ATOM 878 O O . MET A 1 114 ? 4.074 -1.674 4.594 1.00 95.56 114 MET A O 1
ATOM 882 N N . ILE A 1 115 ? 4.050 0.422 5.412 1.00 94.88 115 ILE A N 1
ATOM 883 C CA . ILE A 1 115 ? 3.483 1.030 4.200 1.00 94.88 115 ILE A CA 1
ATOM 884 C C . ILE A 1 115 ? 4.486 0.939 3.049 1.00 94.88 115 ILE A C 1
ATOM 886 O O . ILE A 1 115 ? 4.126 0.467 1.975 1.00 94.88 115 ILE A O 1
ATOM 890 N N . ASP A 1 116 ? 5.748 1.280 3.290 1.00 93.62 116 ASP A N 1
ATOM 891 C CA . ASP A 1 116 ? 6.819 1.196 2.300 1.00 93.62 116 ASP A CA 1
ATOM 892 C C . ASP A 1 116 ? 6.979 -0.238 1.781 1.00 93.62 116 ASP A C 1
ATOM 894 O O . ASP A 1 116 ? 7.101 -0.444 0.575 1.00 93.62 116 ASP A O 1
ATOM 898 N N . ALA A 1 117 ? 6.900 -1.252 2.649 1.00 92.44 117 ALA A N 1
ATOM 899 C CA . ALA A 1 117 ? 6.940 -2.656 2.237 1.00 92.44 117 ALA A CA 1
ATOM 900 C C . ALA A 1 117 ? 5.748 -3.064 1.353 1.00 92.44 117 ALA A C 1
ATOM 902 O O . ALA A 1 117 ? 5.918 -3.859 0.432 1.00 92.44 117 ALA A O 1
ATOM 903 N N . LEU A 1 118 ? 4.547 -2.527 1.604 1.00 93.62 118 LEU A N 1
ATOM 904 C CA . LEU A 1 118 ? 3.379 -2.760 0.746 1.00 93.62 118 LEU A CA 1
ATOM 905 C C . LEU A 1 118 ? 3.564 -2.113 -0.632 1.00 93.62 118 LEU A C 1
ATOM 907 O O . LEU A 1 118 ? 3.251 -2.737 -1.641 1.00 93.62 118 LEU A O 1
ATOM 911 N N . LEU A 1 119 ? 4.074 -0.879 -0.673 1.00 91.25 119 LEU A N 1
ATOM 912 C CA . LEU A 1 119 ? 4.262 -0.117 -1.912 1.00 91.25 119 LEU A CA 1
ATOM 913 C C . LEU A 1 119 ? 5.456 -0.599 -2.748 1.00 91.25 119 LEU A C 1
ATOM 915 O O . LEU A 1 119 ? 5.462 -0.419 -3.961 1.00 91.25 119 LEU A O 1
ATOM 919 N N . SER A 1 120 ? 6.463 -1.196 -2.109 1.00 89.56 120 SER A N 1
ATOM 920 C CA . SER A 1 120 ? 7.675 -1.715 -2.762 1.00 89.56 120 SER A CA 1
ATOM 921 C C . SER A 1 120 ? 7.621 -3.210 -3.076 1.00 89.56 120 SER A C 1
ATOM 923 O O . SER A 1 120 ? 8.594 -3.765 -3.590 1.00 89.56 120 SER A O 1
ATOM 925 N N . PHE A 1 121 ? 6.504 -3.882 -2.779 1.00 87.88 121 PHE A N 1
ATOM 926 C CA . PHE A 1 121 ? 6.324 -5.281 -3.142 1.00 87.88 121 PHE A CA 1
ATOM 927 C C . PHE A 1 121 ? 6.465 -5.447 -4.671 1.00 87.88 121 PHE A C 1
ATOM 929 O O . PHE A 1 121 ? 5.829 -4.706 -5.416 1.00 87.88 121 PHE A O 1
ATOM 936 N N . PRO A 1 122 ? 7.271 -6.407 -5.169 1.00 80.31 122 PRO A N 1
ATOM 937 C CA . PRO A 1 122 ? 7.575 -6.521 -6.601 1.00 80.31 122 PRO A CA 1
ATOM 938 C C . PRO A 1 122 ? 6.389 -6.981 -7.467 1.00 80.31 122 PRO A C 1
ATOM 940 O O . PRO A 1 122 ? 6.491 -6.980 -8.691 1.00 80.31 122 PRO A O 1
ATOM 943 N N . GLY A 1 123 ? 5.284 -7.401 -6.848 1.00 84.19 123 GLY A N 1
ATOM 944 C CA . GLY A 1 123 ? 4.032 -7.747 -7.517 1.00 84.19 123 GLY A CA 1
ATOM 945 C C . GLY A 1 123 ? 2.896 -6.775 -7.187 1.00 84.19 123 GLY A C 1
ATOM 946 O O . GLY A 1 123 ? 3.106 -5.656 -6.727 1.00 84.19 123 GLY A O 1
ATOM 947 N N . HIS A 1 124 ? 1.655 -7.212 -7.376 1.00 88.75 124 HIS A N 1
ATOM 948 C CA . HIS A 1 124 ? 0.479 -6.418 -7.031 1.00 88.75 124 HIS A CA 1
ATOM 949 C C . HIS A 1 124 ? 0.056 -6.643 -5.583 1.00 88.75 124 HIS A C 1
ATOM 951 O O . HIS A 1 124 ? -0.081 -7.778 -5.128 1.00 88.75 124 HIS A O 1
ATOM 957 N N . VAL A 1 125 ? -0.242 -5.556 -4.879 1.00 91.88 125 VAL A N 1
ATOM 958 C CA . VAL A 1 125 ? -0.817 -5.614 -3.536 1.00 91.88 125 VAL 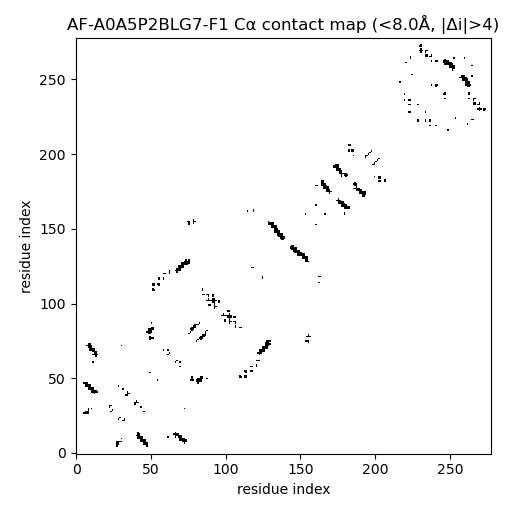A CA 1
ATOM 959 C C . VAL A 1 125 ? -2.246 -5.098 -3.568 1.00 91.88 125 VAL A C 1
ATOM 961 O O . VAL A 1 125 ? -2.523 -4.003 -4.052 1.00 91.88 125 VAL A O 1
ATOM 964 N N . VAL A 1 126 ? -3.157 -5.886 -3.009 1.00 92.81 126 VAL A N 1
ATOM 965 C CA . VAL A 1 126 ? -4.530 -5.485 -2.714 1.00 92.81 126 VAL A CA 1
ATOM 966 C C . VAL A 1 126 ? -4.684 -5.468 -1.201 1.00 92.81 126 VAL A C 1
ATOM 968 O O . VAL A 1 126 ? -4.281 -6.404 -0.518 1.00 92.81 126 VAL A O 1
ATOM 971 N N . VAL A 1 127 ? -5.271 -4.414 -0.648 1.00 93.50 127 VAL A N 1
ATOM 972 C CA . VAL A 1 127 ? -5.543 -4.343 0.790 1.00 93.50 127 VAL A CA 1
ATOM 973 C C . VAL A 1 127 ? -7.006 -4.025 1.029 1.00 93.50 127 VAL A C 1
ATOM 975 O O . VAL A 1 127 ? -7.597 -3.208 0.324 1.00 93.50 127 VAL A O 1
ATOM 978 N N . THR A 1 128 ? -7.593 -4.644 2.047 1.00 92.50 128 THR A N 1
ATOM 979 C CA . THR A 1 128 ? -8.907 -4.249 2.557 1.00 92.50 128 THR A CA 1
ATOM 980 C C . THR A 1 128 ? -8.733 -3.484 3.862 1.00 92.50 128 THR A C 1
ATOM 982 O O . THR A 1 128 ? -7.779 -3.680 4.623 1.00 92.50 128 THR A O 1
ATOM 985 N N . MET A 1 129 ? -9.671 -2.588 4.137 1.00 92.75 129 MET A N 1
ATOM 986 C CA . MET A 1 129 ? -9.742 -1.855 5.393 1.00 92.75 129 MET A CA 1
ATOM 987 C C . MET A 1 129 ? -11.194 -1.773 5.826 1.00 92.75 129 MET A C 1
ATOM 989 O O . MET A 1 129 ? -12.099 -1.637 5.003 1.00 92.75 129 MET A O 1
ATOM 993 N N . ARG A 1 130 ? -11.418 -1.815 7.137 1.00 90.44 130 ARG A N 1
ATOM 994 C CA . ARG A 1 130 ? -12.721 -1.458 7.692 1.00 90.44 130 ARG A CA 1
ATOM 995 C C . ARG A 1 130 ? -12.875 0.056 7.615 1.00 90.44 130 ARG A C 1
ATOM 997 O O . ARG A 1 130 ? -11.903 0.791 7.781 1.00 90.44 130 ARG A O 1
ATOM 1004 N N . SER A 1 131 ? -14.098 0.523 7.412 1.00 88.00 131 SER A N 1
ATOM 1005 C CA . SER A 1 131 ? -14.436 1.944 7.465 1.00 88.00 131 SER A CA 1
ATOM 1006 C C . SER A 1 131 ? -15.477 2.207 8.543 1.00 88.00 131 SER A C 1
ATOM 1008 O O . SER A 1 131 ? -16.387 1.400 8.732 1.00 88.00 131 SER A O 1
ATOM 1010 N N . HIS A 1 132 ? -15.376 3.348 9.211 1.00 84.69 132 HIS A N 1
ATOM 1011 C CA . HIS A 1 132 ? -16.369 3.835 10.165 1.00 84.69 132 HIS A CA 1
ATOM 1012 C C . HIS A 1 132 ? -16.782 5.260 9.804 1.00 84.69 132 HIS A C 1
ATOM 1014 O O . HIS A 1 132 ? -16.060 5.964 9.100 1.00 84.69 132 HIS A O 1
ATOM 1020 N N . THR A 1 133 ? -17.947 5.692 10.276 1.00 82.81 133 THR A N 1
ATOM 1021 C CA . THR A 1 133 ? -18.374 7.081 10.105 1.00 82.81 133 THR A CA 1
ATOM 1022 C C . THR A 1 133 ? -17.500 7.994 10.960 1.00 82.81 133 THR A C 1
ATOM 1024 O O . THR A 1 133 ? -17.382 7.791 12.169 1.00 82.81 133 THR A O 1
ATOM 1027 N N . GLU A 1 134 ? -16.885 8.992 10.337 1.00 81.38 134 GLU A N 1
ATOM 1028 C CA . GLU A 1 134 ? -16.153 10.047 1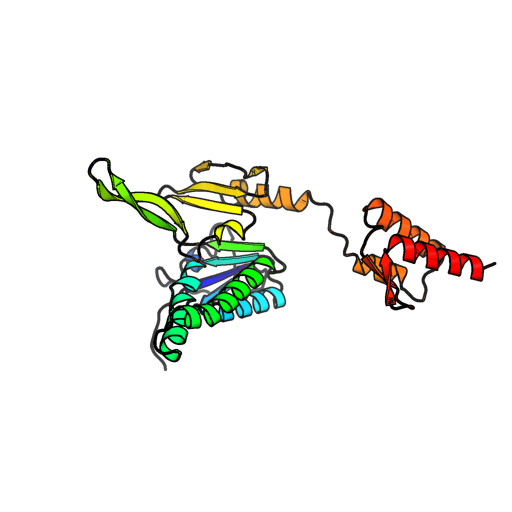1.024 1.00 81.38 134 GLU A CA 1
ATOM 1029 C C . GLU A 1 134 ? -17.134 11.121 11.495 1.00 81.38 134 GLU A C 1
ATOM 1031 O O . GLU A 1 134 ? -17.933 11.633 10.712 1.00 81.38 134 GLU A O 1
ATOM 1036 N N . TRP A 1 135 ? -17.065 11.464 12.779 1.00 83.12 135 TRP A N 1
ATOM 1037 C CA . TRP A 1 135 ? -17.903 12.483 13.404 1.00 83.12 135 TRP A CA 1
ATOM 1038 C C . TRP A 1 135 ? -17.027 13.630 13.890 1.00 83.12 135 TRP A C 1
ATOM 1040 O O . TRP A 1 135 ? -16.002 13.398 14.533 1.00 83.12 135 TRP A O 1
ATOM 1050 N N . VAL A 1 136 ? -17.439 14.867 13.629 1.00 84.12 136 VAL A N 1
ATOM 1051 C CA . VAL A 1 136 ? -16.796 16.066 14.182 1.00 84.12 136 VAL A CA 1
ATOM 1052 C C . VAL A 1 136 ? -17.797 16.856 15.000 1.00 84.12 136 VAL A C 1
ATOM 1054 O O . VAL A 1 136 ? -18.981 16.882 14.688 1.00 84.12 136 VAL A O 1
ATOM 1057 N N . LEU A 1 137 ? -17.326 17.516 16.052 1.00 88.19 137 LEU A N 1
ATOM 1058 C CA . LEU A 1 137 ? -18.153 18.448 16.807 1.00 88.19 137 LEU A CA 1
ATOM 1059 C C . LEU A 1 137 ? -18.140 19.801 16.094 1.00 88.19 137 LEU A C 1
ATOM 1061 O O . LEU A 1 137 ? -17.106 20.469 16.090 1.00 88.19 137 LEU A O 1
ATOM 1065 N N . GLN A 1 138 ? -19.270 20.197 15.511 1.00 86.56 138 GLN A N 1
ATOM 1066 C CA . GLN A 1 138 ? -19.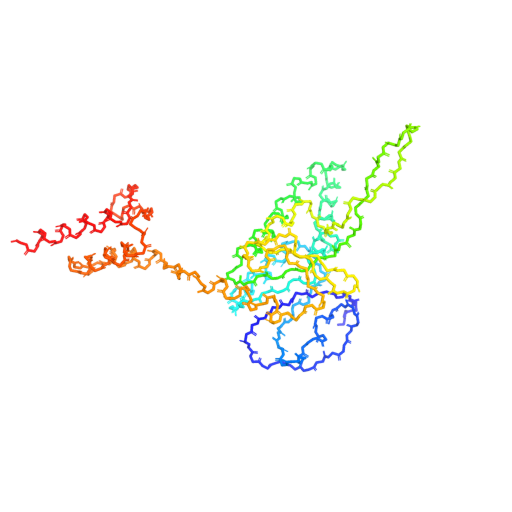480 21.552 14.999 1.00 86.56 138 GLN A CA 1
ATOM 1067 C C . GLN A 1 138 ? -20.330 22.358 15.970 1.00 86.56 138 GLN A C 1
ATOM 1069 O O . GLN A 1 138 ? -21.191 21.821 16.661 1.00 86.56 138 GLN A O 1
ATOM 1074 N N . GLU A 1 139 ? -20.049 23.652 16.051 1.00 89.00 139 GLU A N 1
ATOM 1075 C CA . GLU A 1 139 ? -20.847 24.586 16.831 1.00 89.00 139 GLU A CA 1
ATOM 1076 C C . GLU A 1 139 ? -22.036 25.037 15.980 1.00 89.00 139 GLU A C 1
ATOM 1078 O O . GLU A 1 139 ? -21.847 25.575 14.892 1.00 89.00 139 GLU A O 1
ATOM 1083 N N . ASN A 1 140 ? -23.253 24.763 16.445 1.00 85.00 140 ASN A N 1
ATOM 1084 C CA . ASN A 1 140 ? -24.467 25.193 15.759 1.00 85.00 140 ASN A CA 1
ATOM 1085 C C . ASN A 1 140 ? -24.752 26.685 15.989 1.00 85.00 140 ASN A C 1
ATOM 1087 O O . ASN A 1 140 ? -24.125 27.333 16.827 1.00 85.00 140 ASN A O 1
ATOM 1091 N N . ASP A 1 141 ? -25.781 27.211 15.320 1.00 83.75 141 ASP A N 1
ATOM 1092 C CA . ASP A 1 141 ? -26.215 28.618 15.408 1.00 83.75 141 ASP A CA 1
ATOM 1093 C C . ASP A 1 141 ? -26.571 29.091 16.834 1.00 83.75 141 ASP A C 1
ATOM 1095 O O . ASP A 1 141 ? -26.810 30.274 17.073 1.00 83.75 141 ASP A O 1
ATOM 1099 N N . ARG A 1 142 ? -26.641 28.169 17.803 1.00 82.88 142 ARG A N 1
ATOM 1100 C CA . ARG A 1 142 ? -26.923 28.430 19.222 1.00 82.88 142 ARG A CA 1
ATOM 1101 C C . ARG A 1 142 ? -25.692 28.263 20.120 1.00 82.88 142 ARG A C 1
ATOM 1103 O O . ARG A 1 142 ? -25.849 28.189 21.339 1.00 82.88 142 ARG A O 1
ATOM 1110 N N . GLY A 1 143 ? -24.494 28.160 19.545 1.00 83.62 143 GLY A N 1
ATOM 1111 C CA . GLY A 1 143 ? -23.238 28.007 20.282 1.00 83.62 143 GLY A CA 1
ATOM 1112 C C . GLY A 1 143 ? -23.047 26.628 20.927 1.00 83.62 143 GLY A C 1
ATOM 1113 O O . GLY A 1 143 ? -22.220 26.461 21.824 1.00 83.62 143 GLY A O 1
ATOM 1114 N N . ARG A 1 144 ? -23.849 25.618 20.551 1.00 86.69 144 ARG A N 1
ATOM 1115 C CA . ARG A 1 144 ? -23.739 24.258 21.104 1.00 86.69 144 ARG A CA 1
ATOM 1116 C C . ARG A 1 144 ? -22.965 23.360 20.152 1.00 86.69 144 ARG A C 1
ATOM 1118 O O . ARG A 1 144 ? -23.252 23.326 18.962 1.00 86.69 144 ARG A O 1
ATOM 1125 N N . LYS A 1 145 ? -22.027 22.585 20.702 1.00 90.12 145 LYS A N 1
ATOM 1126 C CA . LYS A 1 145 ? -21.293 21.556 19.960 1.00 90.12 145 LYS A CA 1
ATOM 1127 C C . LYS A 1 145 ? -22.188 20.345 19.713 1.00 90.12 145 LYS A C 1
ATOM 1129 O O . LYS A 1 145 ? -22.602 19.694 20.672 1.00 90.12 145 LYS A O 1
ATOM 1134 N N . GLU A 1 146 ? -22.443 20.030 18.453 1.00 89.12 146 GLU A N 1
ATOM 1135 C CA . GLU A 1 146 ? -23.183 18.846 18.021 1.00 89.12 146 GLU A CA 1
ATOM 1136 C C . GLU A 1 146 ? -22.323 17.951 17.111 1.00 89.12 146 GLU A C 1
ATOM 1138 O O . GLU A 1 146 ? -21.529 18.462 16.317 1.00 89.12 146 GLU A O 1
ATOM 1143 N N . PRO A 1 147 ? -22.412 16.614 17.250 1.00 86.06 147 PRO A N 1
ATOM 1144 C CA . PRO A 1 147 ? -21.689 15.688 16.390 1.00 86.06 147 PRO A CA 1
ATOM 1145 C C . PRO A 1 147 ? -22.324 15.649 14.996 1.00 86.06 147 PRO A C 1
ATOM 1147 O O . PRO A 1 147 ? -23.469 15.237 14.832 1.00 86.06 147 PRO A O 1
ATOM 1150 N N . VAL A 1 148 ? -21.548 16.034 13.989 1.00 83.88 148 VAL A N 1
ATOM 1151 C CA . VAL A 1 148 ? -21.916 16.020 12.572 1.00 83.88 148 VAL A CA 1
ATOM 1152 C C . VAL A 1 148 ? -21.095 14.947 11.861 1.00 83.88 148 VAL A C 1
ATOM 1154 O O . VAL A 1 148 ? -19.873 14.887 12.015 1.00 83.88 148 VAL A O 1
ATOM 1157 N N . ALA A 1 149 ? -21.763 14.079 11.098 1.00 81.31 149 ALA A N 1
ATOM 1158 C CA . ALA A 1 149 ? -21.099 13.063 10.285 1.00 81.31 149 ALA A CA 1
ATOM 1159 C C . ALA A 1 149 ? -20.370 13.730 9.109 1.00 81.31 149 ALA A C 1
ATOM 1161 O O . ALA A 1 149 ? -20.993 14.410 8.297 1.00 81.31 149 ALA A O 1
ATOM 1162 N N . MET A 1 150 ? -19.062 13.509 9.001 1.00 76.88 150 MET A N 1
ATOM 1163 C CA . MET A 1 150 ? -18.210 14.058 7.938 1.00 76.88 150 MET A CA 1
ATOM 1164 C C . MET A 1 150 ? -17.975 13.083 6.783 1.00 76.88 150 MET A C 1
ATOM 1166 O O . MET A 1 150 ? -17.405 13.469 5.766 1.00 76.88 150 MET A O 1
ATOM 1170 N N . GLY A 1 151 ? -18.411 11.830 6.923 1.00 78.56 151 GLY A N 1
ATOM 1171 C CA . GLY A 1 151 ? -18.275 10.796 5.899 1.00 78.56 151 GLY A CA 1
ATOM 1172 C C . GLY A 1 151 ? -17.747 9.482 6.460 1.00 78.56 151 GLY A C 1
ATOM 1173 O O . GLY A 1 151 ? -17.719 9.274 7.671 1.00 78.56 151 GLY A O 1
ATOM 1174 N N . MET A 1 152 ? -17.347 8.577 5.569 1.00 82.81 152 MET A N 1
ATOM 1175 C CA . MET A 1 152 ? -16.719 7.307 5.935 1.00 82.81 152 MET A CA 1
ATOM 1176 C C . MET A 1 152 ? -15.202 7.461 5.926 1.00 82.81 152 MET A C 1
ATOM 1178 O O . MET A 1 152 ? -14.635 7.996 4.976 1.00 82.81 152 MET A O 1
ATOM 1182 N N . ARG A 1 153 ? -14.546 6.944 6.960 1.00 86.88 153 ARG A N 1
ATOM 1183 C CA . ARG A 1 153 ? -13.098 6.981 7.118 1.00 86.88 153 ARG A CA 1
ATOM 1184 C C . ARG A 1 153 ? -12.545 5.583 7.336 1.00 86.88 153 ARG A C 1
ATOM 1186 O O . ARG A 1 153 ? -13.104 4.795 8.101 1.00 86.88 153 ARG A O 1
ATOM 1193 N N . ALA A 1 154 ? -11.438 5.284 6.661 1.00 91.88 154 ALA A N 1
ATOM 1194 C CA . ALA A 1 154 ? -10.712 4.040 6.856 1.00 91.88 154 ALA A CA 1
ATOM 1195 C C . ALA A 1 154 ? -10.167 3.956 8.287 1.00 91.88 154 ALA A C 1
ATOM 1197 O O . ALA A 1 154 ? -9.668 4.927 8.861 1.00 91.88 154 ALA A O 1
ATOM 1198 N N . GLU A 1 155 ? -10.256 2.772 8.872 1.00 93.00 155 GLU A N 1
ATOM 1199 C CA . GLU A 1 155 ? -9.713 2.479 10.185 1.00 93.00 155 GLU A CA 1
ATOM 1200 C C . GLU A 1 155 ? -8.220 2.172 10.078 1.00 93.00 155 GLU A C 1
ATOM 1202 O O . GLU A 1 155 ? -7.793 1.016 10.041 1.00 93.00 155 GLU A O 1
ATOM 1207 N N . GLN A 1 156 ? -7.451 3.247 9.949 1.00 94.69 156 GLN A N 1
ATOM 1208 C CA . GLN A 1 156 ? -6.007 3.253 9.774 1.00 94.69 156 GLN A CA 1
ATOM 1209 C C . GLN A 1 156 ? -5.475 4.675 10.047 1.00 94.69 156 GLN A C 1
ATOM 1211 O O . GLN A 1 156 ? -6.254 5.611 10.284 1.00 94.69 156 GLN A O 1
ATOM 1216 N N . ARG A 1 157 ? -4.150 4.867 10.023 1.00 93.50 157 ARG A N 1
ATOM 1217 C CA . ARG A 1 157 ? -3.535 6.201 10.089 1.00 93.50 157 ARG A CA 1
ATOM 1218 C C . ARG A 1 157 ? -4.146 7.141 9.043 1.00 93.50 157 ARG A C 1
ATOM 1220 O O . ARG A 1 157 ? -4.365 6.761 7.897 1.00 93.50 157 ARG A O 1
ATOM 1227 N N . LYS A 1 158 ? -4.399 8.391 9.450 1.00 90.56 158 LYS A N 1
ATOM 1228 C CA . LYS A 1 158 ? -4.916 9.438 8.556 1.00 90.56 158 LYS A CA 1
ATOM 1229 C C . LYS A 1 158 ? -4.032 9.558 7.314 1.00 90.56 158 LYS A C 1
ATOM 1231 O O . LYS A 1 158 ? -2.825 9.726 7.471 1.00 90.56 158 LYS A O 1
ATOM 1236 N N . GLY A 1 159 ? -4.647 9.554 6.135 1.00 87.81 159 GLY A N 1
ATOM 1237 C CA . GLY A 1 159 ? -3.958 9.754 4.869 1.00 87.81 159 GLY A CA 1
ATOM 1238 C C . GLY A 1 159 ? -3.447 8.474 4.212 1.00 87.81 159 GLY A C 1
ATOM 1239 O O . GLY A 1 159 ? -2.878 8.569 3.132 1.00 87.81 159 GLY A O 1
ATOM 1240 N N . VAL A 1 160 ? -3.683 7.292 4.797 1.00 90.75 160 VAL A N 1
ATOM 1241 C CA . VAL A 1 160 ? -3.288 6.016 4.174 1.00 90.75 160 VAL A CA 1
ATOM 1242 C C . VAL A 1 160 ? -3.917 5.826 2.787 1.00 90.75 160 VAL A C 1
ATOM 1244 O O . VAL A 1 160 ? -3.345 5.193 1.908 1.00 90.75 160 VAL A O 1
ATOM 1247 N N . GLU A 1 161 ? -5.093 6.410 2.559 1.00 85.31 161 GLU A N 1
ATOM 1248 C CA . GLU A 1 161 ? -5.784 6.420 1.274 1.00 85.31 161 GLU A CA 1
ATOM 1249 C C . GLU A 1 161 ? -4.977 7.108 0.156 1.00 85.31 161 GLU A C 1
ATOM 1251 O O . GLU A 1 161 ? -5.192 6.843 -1.026 1.00 85.31 161 GLU A O 1
ATOM 1256 N N . TYR A 1 162 ? -4.014 7.966 0.496 1.00 87.00 162 TYR A N 1
ATOM 1257 C CA . TYR A 1 162 ? -3.161 8.619 -0.493 1.00 87.00 162 TYR A CA 1
ATOM 1258 C C . TYR A 1 162 ? -1.962 7.770 -0.916 1.00 87.00 162 TYR A C 1
ATOM 1260 O O . TYR A 1 162 ? -1.351 8.108 -1.929 1.00 87.00 162 TYR A O 1
ATOM 1268 N N . GLU A 1 163 ? -1.687 6.655 -0.243 1.00 90.69 163 GLU A N 1
ATOM 1269 C CA . GLU A 1 163 ? -0.530 5.797 -0.528 1.00 90.69 163 GLU A CA 1
ATOM 1270 C C . GLU A 1 163 ? -0.766 4.882 -1.744 1.00 90.69 163 GLU A C 1
ATOM 1272 O O . GLU A 1 163 ? 0.139 4.646 -2.536 1.00 90.69 163 GLU A O 1
ATOM 1277 N N . PHE A 1 164 ? -2.004 4.424 -1.966 1.00 93.81 164 PHE A N 1
ATOM 1278 C CA . PHE A 1 164 ? -2.328 3.436 -3.009 1.00 93.81 164 PHE A CA 1
ATOM 1279 C C . PHE A 1 164 ? -2.717 4.062 -4.354 1.00 93.81 164 PHE A C 1
ATOM 1281 O O . PHE A 1 164 ? -3.307 5.143 -4.396 1.00 93.81 164 PHE A O 1
ATOM 1288 N N . ASP A 1 165 ? -2.457 3.371 -5.467 1.00 93.69 165 ASP A N 1
ATOM 1289 C CA . ASP A 1 165 ? -2.806 3.847 -6.816 1.00 93.69 165 ASP A CA 1
ATOM 1290 C C . ASP A 1 165 ? -4.313 3.975 -7.041 1.00 93.69 165 ASP A C 1
ATOM 1292 O O . ASP A 1 165 ? -4.775 4.939 -7.661 1.00 93.69 165 ASP A O 1
ATOM 1296 N N . VAL A 1 166 ? -5.073 3.006 -6.526 1.00 95.00 166 VAL A N 1
ATOM 1297 C CA . VAL A 1 166 ? -6.531 2.947 -6.623 1.00 95.00 166 VAL A CA 1
ATOM 1298 C C . VAL A 1 166 ? -7.117 2.676 -5.247 1.00 95.00 166 VAL A C 1
ATOM 1300 O O . VAL A 1 166 ? -6.698 1.760 -4.544 1.00 95.00 166 VAL A O 1
ATOM 1303 N N . VAL A 1 167 ? -8.106 3.479 -4.870 1.00 95.12 167 VAL A N 1
ATOM 1304 C CA . VAL A 1 167 ? -8.836 3.366 -3.610 1.00 95.12 167 VAL A CA 1
ATOM 1305 C C . VAL A 1 167 ? -10.320 3.417 -3.905 1.00 95.12 167 VAL A C 1
ATOM 1307 O O . VAL A 1 167 ? -10.801 4.351 -4.548 1.00 95.12 167 VAL A O 1
ATOM 1310 N N . GLY A 1 168 ? -11.049 2.431 -3.396 1.00 94.00 168 GLY A N 1
ATOM 1311 C CA . GLY A 1 168 ? -12.501 2.386 -3.452 1.00 94.00 168 GLY A CA 1
ATOM 1312 C C . GLY A 1 168 ? -13.112 2.207 -2.068 1.00 94.00 168 GLY A C 1
ATOM 1313 O O . GLY A 1 168 ? -12.505 1.613 -1.179 1.00 94.00 168 GLY A O 1
ATOM 1314 N N . ALA A 1 169 ? -14.324 2.718 -1.897 1.00 93.00 169 ALA A N 1
ATOM 1315 C CA . ALA A 1 169 ? -15.169 2.449 -0.745 1.00 93.00 169 ALA A CA 1
ATOM 1316 C C . ALA A 1 169 ? -16.381 1.644 -1.199 1.00 93.00 169 ALA A C 1
ATOM 1318 O O . ALA A 1 169 ? -17.057 2.025 -2.154 1.00 93.00 169 ALA A O 1
ATOM 1319 N N . MET A 1 170 ? -16.646 0.539 -0.510 1.00 91.81 170 MET A N 1
ATOM 1320 C CA . MET A 1 170 ? -17.810 -0.300 -0.760 1.00 91.81 170 MET A CA 1
ATOM 1321 C C . MET A 1 170 ? -18.824 -0.112 0.363 1.00 91.81 170 MET A C 1
ATOM 1323 O O . MET A 1 170 ? -18.462 -0.175 1.540 1.00 91.81 170 MET A O 1
ATOM 1327 N N . ASP A 1 171 ? -20.081 0.134 0.006 1.00 89.44 171 ASP A N 1
ATOM 1328 C CA . ASP A 1 171 ? -21.169 0.214 0.978 1.00 89.44 171 ASP A CA 1
ATOM 1329 C C . ASP A 1 171 ? -21.816 -1.155 1.254 1.00 89.44 171 ASP A C 1
ATOM 1331 O O . ASP A 1 171 ? -21.495 -2.173 0.642 1.00 89.44 171 ASP A O 1
ATOM 1335 N N . VAL A 1 172 ? -22.765 -1.178 2.191 1.00 88.62 172 VAL A N 1
ATOM 1336 C CA . VAL A 1 172 ? -23.479 -2.397 2.611 1.00 88.62 172 VAL A CA 1
ATOM 1337 C C . VAL A 1 172 ? -24.366 -3.011 1.521 1.00 88.62 172 VAL A C 1
ATOM 1339 O O . VAL A 1 172 ? -24.834 -4.136 1.679 1.00 88.62 172 VAL A O 1
ATOM 1342 N N . THR A 1 173 ? -24.620 -2.289 0.427 1.00 92.12 173 THR A N 1
ATOM 1343 C CA . THR A 1 173 ? -25.367 -2.782 -0.741 1.00 92.12 173 THR A CA 1
ATOM 1344 C C . THR A 1 173 ? -24.451 -3.346 -1.829 1.00 92.12 173 THR A C 1
ATOM 1346 O O . THR A 1 173 ? -24.939 -3.799 -2.867 1.00 92.12 173 THR A O 1
ATOM 1349 N N . ASN A 1 174 ? -23.141 -3.391 -1.557 1.00 92.19 174 ASN A N 1
ATOM 1350 C CA . ASN A 1 174 ? -22.062 -3.737 -2.479 1.00 92.19 174 ASN A CA 1
ATOM 1351 C C . ASN A 1 174 ? -21.910 -2.735 -3.631 1.00 92.19 174 ASN A C 1
ATOM 1353 O O . ASN A 1 174 ? -21.489 -3.111 -4.726 1.00 92.19 174 ASN A O 1
ATOM 1357 N N . THR A 1 175 ? -22.239 -1.464 -3.403 1.00 95.00 175 THR A N 1
ATOM 1358 C CA . THR A 1 175 ? -21.898 -0.399 -4.349 1.00 95.00 175 THR A CA 1
ATOM 1359 C C . THR A 1 175 ? -20.471 0.054 -4.079 1.00 95.00 175 THR A C 1
ATOM 1361 O O . THR A 1 175 ? -20.160 0.529 -2.985 1.00 95.00 175 THR A O 1
ATOM 1364 N N . LEU A 1 176 ? -19.593 -0.104 -5.068 1.00 95.06 176 LEU A N 1
ATOM 1365 C CA . LEU A 1 176 ? -18.207 0.345 -5.025 1.00 95.06 176 LEU A CA 1
ATOM 1366 C C . LEU A 1 176 ? -18.099 1.744 -5.628 1.00 95.06 176 LEU A C 1
ATOM 1368 O O . LEU A 1 176 ? -18.381 1.947 -6.805 1.00 95.06 176 LEU A O 1
ATOM 1372 N N . ARG A 1 177 ? -17.626 2.704 -4.839 1.00 95.06 177 ARG A N 1
ATOM 1373 C CA . ARG A 1 177 ? -17.263 4.047 -5.295 1.00 95.06 177 ARG A CA 1
ATOM 1374 C C . ARG A 1 177 ? -15.751 4.189 -5.316 1.00 95.06 177 ARG A C 1
ATOM 1376 O O . ARG A 1 177 ? -15.114 4.039 -4.276 1.00 95.06 177 ARG A O 1
ATOM 1383 N N . ILE A 1 178 ? -15.185 4.544 -6.463 1.00 95.25 178 ILE A N 1
ATOM 1384 C CA . ILE A 1 178 ? -13.764 4.871 -6.570 1.00 95.25 178 ILE A CA 1
ATOM 1385 C C . ILE A 1 178 ? -13.528 6.274 -6.001 1.00 95.25 178 ILE A C 1
ATOM 1387 O O . ILE A 1 178 ? -14.118 7.251 -6.455 1.00 95.25 178 ILE A O 1
ATOM 1391 N N . LEU A 1 179 ? -12.685 6.356 -4.972 1.00 91.38 179 LEU A N 1
ATOM 1392 C CA . LEU A 1 179 ? -12.316 7.591 -4.273 1.00 91.38 179 LEU A CA 1
ATOM 1393 C C . LEU A 1 179 ? -11.058 8.228 -4.870 1.00 91.38 179 LEU A C 1
ATOM 1395 O O . LEU A 1 179 ? -10.940 9.447 -4.939 1.00 91.38 179 LEU A O 1
ATOM 1399 N N . LYS A 1 180 ? -10.114 7.388 -5.298 1.00 92.00 180 LYS A N 1
ATOM 1400 C CA . LYS A 1 180 ? -8.856 7.770 -5.940 1.00 92.00 180 LYS A CA 1
ATOM 1401 C C . LYS A 1 180 ? -8.528 6.711 -6.981 1.00 92.00 180 LYS A C 1
ATOM 1403 O O . LYS A 1 180 ? -8.675 5.525 -6.710 1.00 92.00 180 LYS A O 1
ATOM 1408 N N . SER A 1 181 ? -8.064 7.123 -8.153 1.00 94.19 181 SER A N 1
ATOM 1409 C CA . SER A 1 181 ? -7.514 6.196 -9.140 1.00 94.19 181 SER A CA 1
ATOM 1410 C C . SER A 1 181 ? -6.502 6.900 -10.025 1.00 94.19 181 SER A C 1
ATOM 1412 O O . SER A 1 181 ? -6.801 7.968 -10.564 1.00 94.19 181 SER A O 1
ATOM 1414 N N . ARG A 1 182 ? -5.332 6.279 -10.198 1.00 91.56 182 ARG A N 1
ATOM 1415 C CA . ARG A 1 182 ? -4.397 6.594 -11.287 1.00 91.56 182 ARG A CA 1
ATOM 1416 C C . ARG A 1 182 ? -4.787 5.928 -12.610 1.00 91.56 182 ARG A C 1
ATOM 1418 O O . ARG A 1 182 ? -4.429 6.446 -13.659 1.00 91.56 182 ARG A O 1
ATOM 1425 N N . CYS A 1 183 ? -5.555 4.836 -12.568 1.00 93.75 183 CYS A N 1
ATOM 1426 C CA . CYS A 1 183 ? -6.113 4.191 -13.754 1.00 93.75 183 CYS A CA 1
ATOM 1427 C C . CYS A 1 183 ? -7.255 5.053 -14.326 1.00 93.75 183 CYS A C 1
ATOM 1429 O O . CYS A 1 183 ? -8.269 5.229 -13.632 1.00 93.75 183 CYS A O 1
ATOM 1431 N N . PRO A 1 184 ? -7.142 5.569 -15.568 1.00 93.50 184 PRO A N 1
ATOM 1432 C CA . PRO A 1 184 ? -8.157 6.447 -16.152 1.00 93.50 184 PRO A CA 1
ATOM 1433 C C . PRO A 1 184 ? -9.539 5.795 -16.254 1.00 93.50 184 PRO A C 1
ATOM 1435 O O . PRO A 1 184 ? -10.543 6.439 -15.963 1.00 93.50 184 PRO A O 1
ATOM 1438 N N . ALA A 1 185 ? -9.593 4.505 -16.597 1.00 94.31 185 ALA A N 1
ATOM 1439 C CA . ALA A 1 185 ? -10.848 3.771 -16.760 1.00 94.31 185 ALA A CA 1
ATOM 1440 C C . ALA A 1 185 ? -11.656 3.655 -15.454 1.00 94.31 185 ALA A C 1
ATOM 1442 O O . ALA A 1 185 ? -12.884 3.627 -15.486 1.00 94.31 185 ALA A O 1
ATOM 1443 N N . LEU A 1 186 ? -10.977 3.636 -14.303 1.00 95.50 186 LEU A N 1
ATOM 1444 C CA . LEU A 1 186 ? -11.612 3.546 -12.986 1.00 95.50 186 LEU A CA 1
ATOM 1445 C C . LEU A 1 186 ? -11.886 4.915 -12.346 1.00 95.50 186 LEU A C 1
ATOM 1447 O O . LEU A 1 186 ? -12.511 4.989 -11.290 1.00 95.50 186 LEU A O 1
ATOM 1451 N N . HIS A 1 187 ? -11.439 6.013 -12.955 1.00 93.50 187 HIS A N 1
ATOM 1452 C CA . HIS A 1 187 ? -11.587 7.342 -12.372 1.00 93.50 187 HIS A CA 1
ATOM 1453 C C . HIS A 1 187 ? -13.069 7.725 -12.186 1.00 93.50 187 HIS A C 1
ATOM 1455 O O . HIS A 1 187 ? -13.861 7.641 -13.122 1.00 93.50 187 HIS A O 1
ATOM 1461 N N . ASN A 1 188 ? -13.437 8.153 -10.971 1.00 92.38 188 ASN A N 1
ATOM 1462 C CA . ASN A 1 188 ? -14.800 8.540 -10.563 1.00 92.38 188 ASN A CA 1
ATOM 1463 C C . ASN A 1 188 ? -15.899 7.488 -10.805 1.00 92.38 188 ASN A C 1
ATOM 1465 O O . ASN A 1 188 ? -17.083 7.832 -10.815 1.00 92.38 188 ASN A O 1
ATOM 1469 N N . GLN A 1 189 ? -15.540 6.213 -10.972 1.00 96.62 189 GLN A N 1
ATOM 1470 C CA . GLN A 1 189 ? -16.524 5.159 -11.196 1.00 96.62 189 GLN A CA 1
ATOM 1471 C C . GLN A 1 189 ? -17.356 4.870 -9.941 1.00 96.62 189 GLN A C 1
ATOM 1473 O O . GLN A 1 189 ? -16.866 4.899 -8.806 1.00 96.62 189 GLN A O 1
ATOM 1478 N N . VAL A 1 190 ? -18.629 4.554 -10.174 1.00 97.12 190 VAL A N 1
ATOM 1479 C CA . VAL A 1 190 ? -19.563 4.024 -9.178 1.00 97.12 190 VAL A CA 1
ATOM 1480 C C . VAL A 1 190 ? -20.192 2.780 -9.781 1.00 97.12 190 VAL A C 1
ATOM 1482 O O . VAL A 1 190 ? -20.875 2.867 -10.797 1.00 97.12 190 VAL A O 1
ATOM 1485 N N . LEU A 1 191 ? -19.927 1.630 -9.174 1.00 96.56 191 LEU A N 1
ATOM 1486 C CA . LEU A 1 191 ? -20.286 0.326 -9.712 1.00 96.56 191 LEU A CA 1
ATOM 1487 C C . LEU A 1 191 ? -21.183 -0.396 -8.711 1.00 96.56 191 LEU A C 1
ATOM 1489 O O . LEU A 1 191 ? -20.787 -0.626 -7.568 1.00 96.56 191 LEU A O 1
ATOM 1493 N N . GLU A 1 192 ? -22.393 -0.753 -9.128 1.00 97.00 192 GLU A N 1
ATOM 1494 C CA . GLU A 1 192 ? -23.314 -1.537 -8.306 1.00 97.00 192 GLU A CA 1
ATOM 1495 C C . GLU A 1 192 ? -22.995 -3.026 -8.448 1.00 97.00 192 GLU A C 1
ATOM 1497 O O . GLU A 1 192 ? -23.106 -3.577 -9.540 1.00 97.00 192 GLU A O 1
ATOM 1502 N N . ARG A 1 193 ? -22.631 -3.686 -7.340 1.00 94.94 193 ARG A N 1
ATOM 1503 C CA . ARG A 1 193 ? -22.288 -5.120 -7.299 1.00 94.94 193 ARG A CA 1
ATOM 1504 C C . ARG A 1 193 ? -21.262 -5.508 -8.383 1.00 94.94 193 ARG A C 1
ATOM 1506 O O . ARG A 1 193 ? -21.558 -6.393 -9.186 1.00 94.94 193 ARG A O 1
ATOM 1513 N N . PRO A 1 194 ? -20.081 -4.860 -8.412 1.00 94.94 194 PRO A N 1
ATOM 1514 C CA . PRO A 1 194 ? -19.109 -5.066 -9.479 1.00 94.94 194 PRO A CA 1
ATOM 1515 C C . PRO A 1 194 ? -18.633 -6.516 -9.540 1.00 94.94 194 PRO A C 1
ATOM 1517 O O . PRO A 1 194 ? -18.389 -7.148 -8.506 1.00 94.94 194 PRO A O 1
ATOM 1520 N N . ASP A 1 195 ? -18.414 -7.010 -10.753 1.00 91.94 195 ASP A N 1
ATOM 1521 C CA . ASP A 1 195 ? -17.632 -8.215 -10.975 1.00 91.94 195 ASP A CA 1
ATOM 1522 C C . ASP A 1 195 ? -16.139 -7.866 -10.906 1.00 91.94 195 ASP A C 1
ATOM 1524 O O . ASP A 1 195 ? -15.608 -7.058 -11.672 1.00 91.94 195 ASP A O 1
ATOM 1528 N N . GLY A 1 196 ? -15.432 -8.484 -9.958 1.00 87.81 196 GLY A N 1
ATOM 1529 C CA . GLY A 1 196 ? -14.021 -8.180 -9.718 1.00 87.81 196 GLY A CA 1
ATOM 1530 C C . GLY A 1 196 ? -13.108 -8.487 -10.910 1.00 87.81 196 GLY A C 1
ATOM 1531 O O . GLY A 1 196 ? -12.062 -7.853 -11.043 1.00 87.81 196 GLY A O 1
ATOM 1532 N N . SER A 1 197 ? -13.479 -9.427 -11.786 1.00 86.56 197 SER A N 1
ATOM 1533 C CA . SER A 1 197 ? -12.683 -9.786 -12.959 1.00 86.56 197 SER A CA 1
ATOM 1534 C C . SER A 1 197 ? -12.898 -8.800 -14.103 1.00 86.56 197 SER A C 1
ATOM 1536 O O . SER A 1 197 ? -11.921 -8.350 -14.703 1.00 86.56 197 SER A O 1
ATOM 1538 N N . THR A 1 198 ? -14.151 -8.482 -14.434 1.00 91.56 198 THR A N 1
ATOM 1539 C CA . THR A 1 198 ? -14.468 -7.662 -15.614 1.00 91.56 198 THR A CA 1
ATOM 1540 C C . THR A 1 198 ? -14.441 -6.173 -15.331 1.00 91.56 198 THR A C 1
ATOM 1542 O O . THR A 1 198 ? -13.956 -5.421 -16.171 1.00 91.56 198 THR A O 1
ATOM 1545 N N . ASP A 1 199 ? -14.911 -5.749 -14.161 1.00 94.56 199 ASP A N 1
ATOM 1546 C CA . ASP A 1 199 ? -15.136 -4.328 -13.889 1.00 94.56 199 ASP A CA 1
ATOM 1547 C C . ASP A 1 199 ? -13.929 -3.679 -13.207 1.00 94.56 199 ASP A C 1
ATOM 1549 O O . ASP A 1 199 ? -13.750 -2.466 -13.288 1.00 94.56 199 ASP A O 1
ATOM 1553 N N . ILE A 1 200 ? -13.084 -4.483 -12.549 1.00 93.44 200 ILE A N 1
ATOM 1554 C CA . ILE A 1 200 ? -11.933 -4.004 -11.768 1.00 93.44 200 ILE A CA 1
ATOM 1555 C C . ILE A 1 200 ? -10.612 -4.513 -12.342 1.00 93.44 200 ILE A C 1
ATOM 1557 O O . ILE A 1 200 ? -9.790 -3.718 -12.799 1.00 93.44 200 ILE A O 1
ATOM 1561 N N . ALA A 1 201 ? -10.389 -5.831 -12.332 1.00 90.31 201 ALA A N 1
ATOM 1562 C CA . ALA A 1 201 ? -9.098 -6.403 -12.704 1.00 90.31 201 ALA A CA 1
ATOM 1563 C C . ALA A 1 201 ? -8.770 -6.183 -14.183 1.00 90.31 201 ALA A C 1
ATOM 1565 O O . ALA A 1 201 ? -7.637 -5.835 -14.502 1.00 90.31 201 ALA A O 1
ATOM 1566 N N . LYS A 1 202 ? -9.745 -6.344 -15.085 1.00 91.69 202 LYS A N 1
ATOM 1567 C CA . LYS A 1 202 ? -9.521 -6.143 -16.518 1.00 91.69 202 LYS A CA 1
ATOM 1568 C C . LYS A 1 202 ? -9.090 -4.704 -16.858 1.00 91.69 202 LYS A C 1
ATOM 1570 O O . LYS A 1 202 ? -8.025 -4.575 -17.452 1.00 91.69 202 LYS A O 1
ATOM 1575 N N . PRO A 1 203 ? -9.811 -3.634 -16.465 1.00 93.56 203 PRO A N 1
ATOM 1576 C CA . PRO A 1 203 ? -9.369 -2.264 -16.733 1.00 93.56 203 PRO A CA 1
ATOM 1577 C C . PRO A 1 203 ? -7.997 -1.933 -16.139 1.00 93.56 203 PRO A C 1
ATOM 1579 O O . PRO A 1 203 ? -7.217 -1.213 -16.760 1.00 93.56 2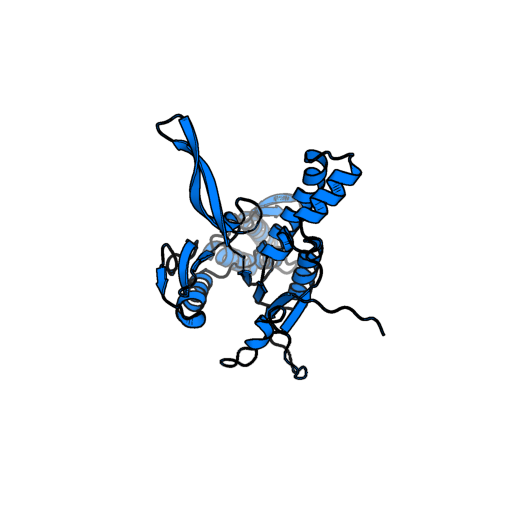03 PRO A O 1
ATOM 1582 N N . LEU A 1 204 ? -7.683 -2.473 -14.954 1.00 92.00 204 LEU A N 1
ATOM 1583 C CA . LEU A 1 204 ? -6.362 -2.322 -14.342 1.00 92.00 204 LEU A CA 1
ATOM 1584 C C . LEU A 1 204 ? -5.272 -3.002 -15.165 1.00 92.00 204 LEU A C 1
ATOM 1586 O O . LEU A 1 204 ? -4.261 -2.375 -15.454 1.00 92.00 204 LEU A O 1
ATOM 1590 N N . LEU A 1 205 ? -5.473 -4.262 -15.551 1.00 89.88 205 LEU A N 1
ATOM 1591 C CA . LEU A 1 205 ? -4.507 -5.008 -16.354 1.00 89.88 205 LEU A CA 1
ATOM 1592 C C . LEU A 1 205 ? -4.321 -4.383 -17.735 1.00 89.88 205 LEU A C 1
ATOM 1594 O O . LEU A 1 205 ? -3.189 -4.262 -18.185 1.00 89.88 205 LEU A O 1
ATOM 1598 N N . ASP A 1 206 ? -5.402 -3.964 -18.392 1.00 90.75 206 ASP A N 1
ATOM 1599 C CA . ASP A 1 206 ? -5.331 -3.286 -19.688 1.00 90.75 206 ASP A CA 1
ATOM 1600 C C . ASP A 1 206 ? -4.491 -1.999 -19.566 1.00 90.75 206 ASP A C 1
ATOM 1602 O O . ASP A 1 206 ? -3.586 -1.783 -20.365 1.00 90.75 206 ASP A O 1
ATOM 1606 N N . TRP A 1 207 ? -4.712 -1.194 -18.519 1.00 91.19 207 TRP A N 1
ATOM 1607 C CA . TRP A 1 207 ? -3.927 0.018 -18.259 1.00 91.19 207 TRP A CA 1
ATOM 1608 C C . TRP A 1 207 ? -2.453 -0.266 -17.932 1.00 91.19 207 TRP A C 1
ATOM 1610 O O . TRP A 1 207 ? -1.571 0.433 -18.423 1.00 91.19 207 TRP A O 1
ATOM 1620 N N . LEU A 1 208 ? -2.172 -1.288 -17.122 1.00 86.44 208 LEU A N 1
ATOM 1621 C CA . LEU A 1 208 ? -0.803 -1.655 -16.747 1.00 86.44 208 LEU A CA 1
ATOM 1622 C C . LEU A 1 208 ? -0.019 -2.268 -17.919 1.00 86.44 208 LEU A C 1
ATOM 1624 O O . LEU A 1 208 ? 1.194 -2.092 -17.993 1.00 86.44 208 LEU A O 1
ATOM 1628 N N . ASN A 1 209 ? -0.701 -2.946 -18.846 1.00 85.56 209 ASN A N 1
ATOM 1629 C CA . ASN A 1 209 ? -0.096 -3.533 -20.045 1.00 85.56 209 ASN A CA 1
ATOM 1630 C C . ASN A 1 209 ? 0.076 -2.534 -21.201 1.00 85.56 209 ASN A C 1
ATOM 1632 O O . ASN A 1 209 ? 0.834 -2.817 -22.125 1.00 85.56 209 ASN A O 1
ATOM 1636 N N . ASP A 1 210 ? -0.612 -1.389 -21.168 1.00 77.88 210 ASP A N 1
ATOM 1637 C CA . ASP A 1 210 ? -0.468 -0.308 -22.159 1.00 77.88 210 ASP A CA 1
ATOM 1638 C C . ASP A 1 210 ? 0.831 0.505 -21.961 1.00 77.88 210 ASP A C 1
ATOM 1640 O O . ASP A 1 210 ? 1.224 1.319 -22.797 1.00 77.88 210 ASP A O 1
ATOM 1644 N N . GLY A 1 211 ? 1.542 0.273 -20.852 1.00 64.31 211 GLY A N 1
ATOM 1645 C CA . GLY A 1 211 ? 2.872 0.825 -20.627 1.00 64.31 211 GLY A CA 1
ATOM 1646 C C . GLY A 1 211 ? 3.925 0.191 -21.539 1.00 64.31 211 GLY A C 1
ATOM 1647 O O . GLY A 1 211 ? 3.947 -1.020 -21.760 1.00 64.31 211 GLY A O 1
ATOM 1648 N N . VAL A 1 212 ? 4.870 0.998 -22.031 1.00 57.72 212 VAL A N 1
ATOM 1649 C CA . VAL A 1 212 ? 6.100 0.458 -22.627 1.00 57.72 212 VAL A CA 1
ATOM 1650 C C . VAL A 1 212 ? 6.848 -0.280 -21.521 1.00 57.72 212 VAL A C 1
ATOM 1652 O O . VAL A 1 212 ? 7.084 0.304 -20.463 1.00 57.72 212 VAL A O 1
ATOM 1655 N N . ALA A 1 213 ? 7.215 -1.546 -21.751 1.00 56.66 213 ALA A N 1
ATOM 1656 C CA . ALA A 1 213 ? 8.028 -2.307 -20.809 1.00 56.66 213 ALA A CA 1
ATOM 1657 C C . ALA A 1 213 ? 9.219 -1.447 -20.369 1.00 56.66 213 ALA A C 1
ATOM 1659 O O . ALA A 1 213 ? 10.014 -1.017 -21.213 1.00 56.66 213 ALA A O 1
ATOM 1660 N N . VAL A 1 214 ? 9.313 -1.169 -19.064 1.00 55.78 214 VAL A N 1
ATOM 1661 C CA . VAL A 1 214 ? 10.478 -0.501 -18.486 1.00 55.78 214 VAL A CA 1
ATOM 1662 C C . VAL A 1 214 ? 11.654 -1.408 -18.802 1.00 55.78 214 VAL A C 1
ATOM 1664 O O . VAL A 1 214 ? 11.801 -2.484 -18.228 1.00 55.78 214 VAL A O 1
ATOM 1667 N N . THR A 1 215 ? 12.428 -1.026 -19.813 1.00 56.97 215 THR A N 1
ATOM 1668 C CA . THR A 1 215 ? 13.644 -1.750 -20.145 1.00 56.97 215 THR A CA 1
ATOM 1669 C C . THR A 1 215 ? 14.594 -1.450 -19.007 1.00 56.97 215 THR A C 1
ATOM 1671 O O . THR A 1 215 ? 14.865 -0.280 -18.743 1.00 56.97 215 THR A O 1
ATOM 1674 N N . ASP A 1 216 ? 15.010 -2.490 -18.290 1.00 72.31 216 ASP A N 1
ATOM 1675 C CA . ASP A 1 216 ? 15.963 -2.348 -17.202 1.00 72.31 216 ASP A CA 1
ATOM 1676 C C . ASP A 1 216 ? 17.218 -1.653 -17.754 1.00 72.31 216 ASP A C 1
ATOM 1678 O O . ASP A 1 216 ? 17.896 -2.226 -18.617 1.00 72.31 216 ASP A O 1
ATOM 1682 N N . PRO A 1 217 ? 17.535 -0.421 -17.306 1.00 75.62 217 PRO A N 1
ATOM 1683 C CA . PRO A 1 217 ? 18.706 0.284 -17.798 1.00 75.62 217 PRO A CA 1
ATOM 1684 C C . PRO A 1 217 ? 20.001 -0.482 -17.514 1.00 75.62 217 PRO A C 1
ATOM 1686 O O . PRO A 1 217 ? 20.990 -0.257 -18.211 1.00 75.62 217 PRO A O 1
ATOM 1689 N N . SER A 1 218 ? 19.988 -1.413 -16.547 1.00 82.69 218 SER A N 1
ATOM 1690 C CA . SER A 1 218 ? 21.108 -2.311 -16.264 1.00 82.69 218 SER A CA 1
ATOM 1691 C C . SER A 1 218 ? 21.526 -3.109 -17.500 1.00 82.69 218 SER A C 1
ATOM 1693 O O . SER A 1 218 ? 22.715 -3.203 -17.770 1.00 82.69 218 SER A O 1
ATOM 1695 N N . ALA A 1 219 ? 20.588 -3.561 -18.340 1.00 86.94 219 ALA A N 1
ATOM 1696 C CA . ALA A 1 219 ? 20.908 -4.334 -19.538 1.00 86.94 219 ALA A CA 1
ATOM 1697 C C . ALA A 1 219 ? 21.696 -3.506 -20.566 1.00 86.94 219 ALA A C 1
ATOM 1699 O O . ALA A 1 219 ? 22.628 -4.002 -21.203 1.00 86.94 219 ALA A O 1
ATOM 1700 N N . TRP A 1 220 ? 21.354 -2.223 -20.718 1.00 90.81 220 TRP A N 1
ATOM 1701 C CA . TRP A 1 220 ? 22.106 -1.317 -21.584 1.00 90.81 220 TRP A CA 1
ATOM 1702 C C . TRP A 1 220 ? 23.447 -0.923 -20.981 1.00 90.81 220 TRP A C 1
ATOM 1704 O O . TRP A 1 220 ? 24.418 -0.783 -21.721 1.00 90.81 220 TRP A O 1
ATOM 1714 N N . ILE A 1 221 ? 23.513 -0.756 -19.660 1.00 90.38 221 ILE A N 1
ATOM 1715 C CA . ILE A 1 221 ? 24.764 -0.488 -18.949 1.00 90.38 221 ILE A CA 1
ATOM 1716 C C . ILE A 1 221 ? 25.703 -1.690 -19.092 1.00 90.38 221 ILE A C 1
ATOM 1718 O O . ILE A 1 221 ? 26.854 -1.506 -19.477 1.00 90.38 221 ILE A O 1
ATOM 1722 N N . ASP A 1 222 ? 25.229 -2.915 -18.890 1.00 91.31 222 ASP A N 1
ATOM 1723 C CA . ASP A 1 222 ? 26.004 -4.146 -19.063 1.00 91.31 222 ASP A CA 1
ATOM 1724 C C . ASP A 1 222 ? 26.499 -4.278 -20.506 1.00 91.31 222 ASP A C 1
ATOM 1726 O O . ASP A 1 222 ? 27.693 -4.458 -20.737 1.00 91.31 222 ASP A O 1
ATOM 1730 N N . ALA A 1 223 ? 25.627 -4.076 -21.499 1.00 91.00 223 ALA A N 1
ATOM 1731 C CA . ALA A 1 223 ? 26.021 -4.095 -22.909 1.00 91.00 223 ALA A CA 1
ATOM 1732 C C . ALA A 1 223 ? 27.032 -2.984 -23.261 1.00 91.00 223 ALA A C 1
ATOM 1734 O O . ALA A 1 223 ? 27.949 -3.199 -24.055 1.00 91.00 223 ALA A O 1
ATOM 1735 N N . ALA A 1 224 ? 26.886 -1.793 -22.673 1.00 91.94 224 ALA A N 1
ATOM 1736 C CA . ALA A 1 224 ? 27.789 -0.665 -22.881 1.00 91.94 224 ALA A CA 1
ATOM 1737 C C . ALA A 1 224 ? 29.123 -0.820 -22.137 1.00 91.94 224 ALA A C 1
ATOM 1739 O O . ALA A 1 224 ? 30.119 -0.217 -22.543 1.00 91.94 224 ALA A O 1
ATOM 1740 N N . THR A 1 225 ? 29.162 -1.605 -21.055 1.00 92.44 225 THR A N 1
ATOM 1741 C CA . THR A 1 225 ? 30.343 -1.848 -20.210 1.00 92.44 225 THR A CA 1
ATOM 1742 C C . THR A 1 225 ? 31.042 -3.178 -20.499 1.00 92.44 225 THR A C 1
ATOM 1744 O O . THR A 1 225 ? 32.225 -3.302 -20.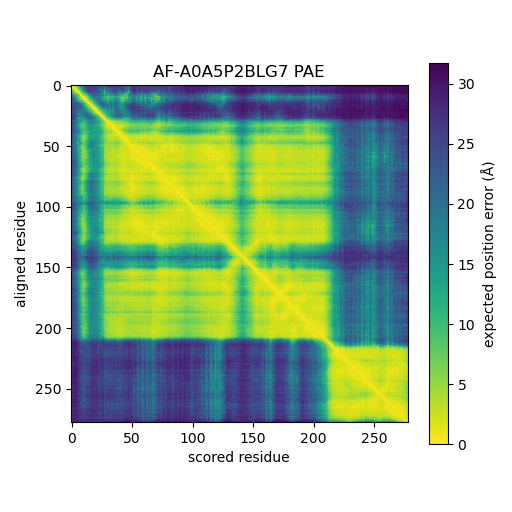176 1.00 92.44 225 THR A O 1
ATOM 1747 N N . ALA A 1 226 ? 30.414 -4.086 -21.249 1.00 92.81 226 ALA A N 1
ATOM 1748 C CA . ALA A 1 226 ? 30.955 -5.384 -21.647 1.00 92.81 226 ALA A CA 1
ATOM 1749 C C . ALA A 1 226 ? 32.392 -5.288 -22.211 1.00 92.81 226 ALA A C 1
ATOM 1751 O O . ALA A 1 226 ? 32.643 -4.465 -23.098 1.00 92.81 226 ALA A O 1
ATOM 1752 N N . PRO A 1 227 ? 33.370 -6.072 -21.715 1.00 90.75 227 PRO A N 1
ATOM 1753 C CA . PRO A 1 227 ? 34.770 -5.981 -22.149 1.00 90.75 227 PRO A CA 1
ATOM 1754 C C . PRO A 1 227 ? 34.987 -6.237 -23.646 1.00 90.75 227 PRO A C 1
ATOM 1756 O O . PRO A 1 227 ? 35.904 -5.677 -24.239 1.00 90.75 227 PRO A O 1
ATOM 1759 N N . ASP A 1 228 ? 34.130 -7.055 -24.247 1.00 92.12 228 ASP A N 1
ATOM 1760 C CA . ASP A 1 228 ? 34.131 -7.471 -25.649 1.00 92.12 228 ASP A CA 1
ATOM 1761 C C . ASP A 1 228 ? 33.273 -6.576 -26.562 1.00 92.12 228 ASP A C 1
ATOM 1763 O O . ASP A 1 228 ? 33.137 -6.854 -27.755 1.00 92.12 228 ASP A O 1
ATOM 1767 N N . ALA A 1 229 ? 32.718 -5.477 -26.036 1.00 91.88 229 ALA A N 1
ATOM 1768 C CA . ALA A 1 229 ? 31.960 -4.523 -26.834 1.00 91.88 229 ALA A CA 1
ATOM 1769 C C . ALA A 1 229 ? 32.803 -3.957 -27.993 1.00 91.88 229 ALA A C 1
ATOM 1771 O O . ALA A 1 229 ? 33.962 -3.571 -27.826 1.00 91.88 229 ALA A O 1
ATOM 1772 N N . THR A 1 230 ? 32.188 -3.852 -29.170 1.00 94.31 230 THR A N 1
ATOM 1773 C CA . THR A 1 230 ? 32.774 -3.274 -30.385 1.00 94.31 230 THR A CA 1
ATOM 1774 C C . THR A 1 230 ? 32.135 -1.922 -30.700 1.00 94.31 230 THR A C 1
ATOM 1776 O O . THR A 1 230 ? 31.074 -1.579 -30.179 1.00 94.31 230 THR A O 1
ATOM 1779 N N . ALA A 1 231 ? 32.740 -1.139 -31.598 1.00 92.94 231 ALA A N 1
ATOM 1780 C CA . ALA A 1 231 ? 32.127 0.110 -32.060 1.00 92.94 231 ALA A CA 1
ATOM 1781 C C . ALA A 1 231 ? 30.747 -0.118 -32.718 1.00 92.94 231 ALA A C 1
ATOM 1783 O O . ALA A 1 231 ? 29.859 0.724 -32.595 1.00 92.94 231 ALA A O 1
ATOM 1784 N N . GLU A 1 232 ? 30.554 -1.259 -33.388 1.00 93.19 232 GLU A N 1
ATOM 1785 C CA . GLU A 1 232 ? 29.279 -1.639 -34.003 1.00 93.19 232 GLU A CA 1
ATOM 1786 C C . GLU A 1 232 ? 28.231 -2.032 -32.956 1.00 93.19 232 GLU A C 1
ATOM 1788 O O . GLU A 1 232 ? 27.108 -1.528 -33.004 1.00 93.19 232 GLU A O 1
ATOM 1793 N N . SER A 1 233 ? 28.599 -2.859 -31.969 1.00 93.19 233 SER A N 1
ATOM 1794 C CA . SER A 1 233 ? 27.670 -3.247 -30.901 1.00 93.19 233 SER A CA 1
ATOM 1795 C C . SER A 1 233 ? 27.266 -2.048 -30.044 1.00 93.19 233 SER A C 1
ATOM 1797 O O . SER A 1 233 ? 26.093 -1.901 -29.723 1.00 93.19 233 SER A O 1
ATOM 1799 N N . LEU A 1 234 ? 28.193 -1.130 -29.751 1.00 95.50 234 LEU A N 1
ATOM 1800 C CA . LEU A 1 234 ? 27.884 0.107 -29.028 1.00 95.50 234 LEU A CA 1
ATOM 1801 C C . LEU A 1 234 ? 26.982 1.047 -29.832 1.00 95.50 234 LEU A C 1
ATOM 1803 O O . LEU A 1 234 ? 26.106 1.685 -29.254 1.00 95.50 234 LEU A O 1
ATOM 1807 N N . LEU A 1 235 ? 27.135 1.114 -31.158 1.00 95.44 235 LEU A N 1
ATOM 1808 C CA . LEU A 1 235 ? 26.214 1.871 -32.008 1.00 95.44 235 LEU A CA 1
ATOM 1809 C C . LEU A 1 235 ? 24.805 1.257 -32.007 1.00 95.44 235 LEU A C 1
ATOM 1811 O O . LEU A 1 235 ? 23.819 1.996 -32.009 1.00 95.44 235 LEU A O 1
ATOM 1815 N N . ALA A 1 236 ? 24.698 -0.074 -31.992 1.00 94.06 236 ALA A N 1
ATOM 1816 C CA . ALA A 1 236 ? 23.417 -0.761 -31.857 1.00 94.06 236 ALA A CA 1
ATOM 1817 C C . ALA A 1 236 ? 22.767 -0.465 -30.495 1.00 94.06 236 ALA A C 1
ATOM 1819 O O . ALA A 1 236 ? 21.607 -0.054 -30.461 1.00 94.06 236 ALA A O 1
ATOM 1820 N N . THR A 1 237 ? 23.530 -0.559 -29.401 1.00 93.94 237 THR A N 1
ATOM 1821 C CA . THR A 1 237 ? 23.067 -0.188 -28.054 1.00 93.94 237 THR A CA 1
ATOM 1822 C C . THR A 1 237 ? 22.628 1.275 -27.997 1.00 93.94 237 THR A C 1
ATOM 1824 O O . THR A 1 237 ? 21.558 1.566 -27.477 1.00 93.94 237 THR A O 1
ATOM 1827 N N . TYR A 1 238 ? 23.389 2.202 -28.593 1.00 94.62 238 TYR A N 1
ATOM 1828 C CA . TYR A 1 238 ? 23.026 3.623 -28.643 1.00 94.62 238 TYR A CA 1
ATOM 1829 C C . TYR A 1 238 ? 21.657 3.846 -29.297 1.00 94.62 238 TYR A C 1
ATOM 1831 O O . TYR A 1 238 ? 20.831 4.589 -28.773 1.00 94.62 238 TYR A O 1
ATOM 1839 N N . ARG A 1 239 ? 21.407 3.189 -30.437 1.00 94.50 239 ARG A N 1
ATOM 1840 C CA . ARG A 1 239 ? 20.137 3.299 -31.169 1.00 94.50 239 ARG A CA 1
ATOM 1841 C C . ARG A 1 239 ? 18.966 2.717 -30.386 1.00 94.50 239 ARG A C 1
ATOM 1843 O O . ARG A 1 239 ? 17.882 3.290 -30.425 1.00 94.50 239 ARG A O 1
ATOM 1850 N N . ASP A 1 240 ? 19.176 1.608 -29.680 1.00 90.94 240 ASP A N 1
ATOM 1851 C CA . ASP A 1 240 ? 18.139 1.015 -28.831 1.00 90.94 240 ASP A CA 1
ATOM 1852 C C . ASP A 1 240 ? 17.784 1.956 -27.667 1.00 90.94 240 ASP A C 1
ATOM 1854 O O . ASP A 1 240 ? 16.620 2.327 -27.511 1.00 90.94 240 ASP A O 1
ATOM 1858 N N . VAL A 1 241 ? 18.795 2.464 -26.950 1.00 89.56 241 VAL A N 1
ATOM 1859 C CA . VAL A 1 241 ? 18.639 3.456 -25.868 1.00 89.56 241 VAL A CA 1
ATOM 1860 C C . VAL A 1 241 ? 17.940 4.733 -26.366 1.00 89.56 241 VAL A C 1
ATOM 1862 O O . VAL A 1 241 ? 17.046 5.255 -25.697 1.00 89.56 241 VAL A O 1
ATOM 1865 N N . GLU A 1 242 ? 18.307 5.237 -27.548 1.00 91.94 242 GLU A N 1
ATOM 1866 C CA . GLU A 1 242 ? 17.684 6.410 -28.178 1.00 91.94 242 GLU A CA 1
ATOM 1867 C C . GLU A 1 242 ? 16.220 6.161 -28.548 1.00 91.94 242 GLU A C 1
ATOM 1869 O O . GLU A 1 242 ? 15.359 6.976 -28.214 1.00 91.94 242 GLU A O 1
ATOM 1874 N N . SER A 1 243 ? 15.912 5.013 -29.159 1.00 87.00 243 SER A N 1
ATOM 1875 C CA . SER A 1 243 ? 14.539 4.641 -29.532 1.00 87.00 243 SER A CA 1
ATOM 1876 C C . SER A 1 243 ? 13.591 4.552 -28.331 1.00 87.00 243 SER A C 1
ATOM 1878 O O . SER A 1 243 ? 12.376 4.678 -28.480 1.00 87.00 243 SER A O 1
ATOM 1880 N N . ARG A 1 244 ? 14.156 4.360 -27.134 1.00 84.69 244 ARG A N 1
ATOM 1881 C CA . ARG A 1 244 ? 13.446 4.242 -25.856 1.00 84.69 244 ARG A CA 1
ATOM 1882 C C . ARG A 1 244 ? 13.471 5.532 -25.033 1.00 84.69 244 ARG A C 1
ATOM 1884 O O . ARG A 1 244 ? 12.971 5.540 -23.913 1.00 84.69 244 ARG A O 1
ATOM 1891 N N . GLY A 1 245 ? 14.053 6.615 -25.558 1.00 85.38 245 GLY A N 1
ATOM 1892 C CA . GLY A 1 245 ? 14.150 7.901 -24.860 1.00 85.38 245 GLY A CA 1
ATOM 1893 C C . GLY A 1 245 ? 15.051 7.874 -23.620 1.00 85.38 245 GLY A C 1
ATOM 1894 O O . GLY A 1 245 ? 14.923 8.733 -22.752 1.00 85.38 245 GLY A O 1
ATOM 1895 N N . ALA A 1 246 ? 15.963 6.904 -23.522 1.00 88.25 246 ALA A N 1
ATOM 1896 C CA . ALA A 1 246 ? 16.727 6.612 -22.311 1.00 88.25 246 ALA A CA 1
ATOM 1897 C C . ALA A 1 246 ? 18.174 7.139 -22.339 1.00 88.25 246 ALA A C 1
ATOM 1899 O O . ALA A 1 246 ? 18.981 6.787 -21.478 1.00 88.25 246 ALA A O 1
ATOM 1900 N N . LEU A 1 247 ? 18.530 8.003 -23.297 1.00 91.06 247 LEU A N 1
ATOM 1901 C CA . LEU A 1 247 ? 19.893 8.547 -23.416 1.00 91.06 247 LEU A CA 1
ATOM 1902 C C . LEU A 1 247 ? 20.348 9.281 -22.149 1.00 91.06 247 LEU A C 1
ATOM 1904 O O . LEU A 1 247 ? 21.498 9.146 -21.744 1.00 91.06 247 LEU A O 1
ATOM 1908 N N . ALA A 1 248 ? 19.431 9.998 -21.494 1.00 91.44 248 ALA A N 1
ATOM 1909 C CA . ALA A 1 248 ? 19.697 10.763 -20.277 1.00 91.44 248 ALA A CA 1
ATOM 1910 C C . ALA A 1 248 ? 19.737 9.910 -18.992 1.00 91.44 248 ALA A C 1
ATOM 1912 O O . ALA A 1 248 ? 19.765 10.474 -17.900 1.00 91.44 248 ALA A O 1
ATOM 1913 N N . THR A 1 249 ? 19.723 8.575 -19.098 1.00 88.94 249 THR A N 1
ATOM 1914 C CA . THR A 1 249 ? 19.827 7.673 -17.940 1.00 88.94 249 THR A CA 1
ATOM 1915 C C . THR A 1 249 ? 21.099 7.993 -17.146 1.00 88.94 249 THR A C 1
ATOM 1917 O O . THR A 1 249 ? 22.189 7.874 -17.717 1.00 88.94 249 THR A O 1
ATOM 1920 N N . PRO A 1 250 ? 20.995 8.388 -15.859 1.00 91.38 250 PRO A N 1
ATOM 1921 C CA . PRO A 1 250 ? 22.157 8.688 -15.029 1.00 91.38 250 PRO A CA 1
ATOM 1922 C C . PRO A 1 250 ? 23.066 7.469 -14.859 1.00 91.38 250 PRO A C 1
ATOM 1924 O O . PRO A 1 250 ? 22.594 6.367 -14.585 1.00 91.38 250 PRO A O 1
ATOM 1927 N N . LEU A 1 251 ? 24.374 7.680 -14.991 1.00 91.50 251 LEU A N 1
ATOM 1928 C CA . LEU A 1 251 ? 25.400 6.648 -14.871 1.00 91.50 251 LEU A CA 1
ATOM 1929 C C . LEU A 1 251 ? 26.631 7.239 -14.171 1.00 91.50 251 LEU A C 1
ATOM 1931 O O . LEU A 1 251 ? 26.994 8.385 -14.420 1.00 91.50 251 LEU A O 1
ATOM 1935 N N . LEU A 1 252 ? 27.305 6.465 -13.320 1.00 92.38 252 LEU A N 1
ATOM 1936 C CA . LEU A 1 252 ? 28.669 6.795 -12.899 1.00 92.38 252 LEU A CA 1
ATOM 1937 C C . LEU A 1 252 ? 29.640 6.172 -13.895 1.00 92.38 252 LEU A C 1
ATOM 1939 O O . LEU A 1 252 ? 29.557 4.973 -14.166 1.00 92.38 252 LEU A O 1
ATOM 1943 N N . HIS A 1 253 ? 30.543 6.977 -14.452 1.00 91.19 253 HIS A N 1
ATOM 1944 C CA . HIS A 1 253 ? 31.475 6.509 -15.466 1.00 91.19 253 HIS A CA 1
ATOM 1945 C C . HIS A 1 253 ? 32.337 5.358 -14.906 1.00 91.19 253 HIS A C 1
ATOM 1947 O O . HIS A 1 253 ? 33.071 5.571 -13.938 1.00 91.19 253 HIS A O 1
ATOM 1953 N N . PRO A 1 254 ? 32.314 4.149 -15.497 1.00 86.31 254 PRO A N 1
ATOM 1954 C CA . PRO A 1 254 ? 32.917 2.956 -14.892 1.00 86.31 254 PRO A CA 1
ATOM 1955 C C . PRO A 1 254 ? 34.423 3.040 -14.622 1.00 86.31 254 PRO A C 1
ATOM 1957 O O . PRO A 1 254 ? 34.935 2.308 -13.781 1.00 86.31 254 PRO A O 1
ATOM 1960 N N . GLN A 1 255 ? 35.147 3.904 -15.341 1.00 85.75 255 GLN A N 1
ATOM 1961 C CA . GLN A 1 255 ? 36.600 4.045 -15.186 1.00 85.75 255 GLN A CA 1
ATOM 1962 C C . GLN A 1 255 ? 37.003 5.239 -14.315 1.00 85.75 255 GLN A C 1
ATOM 1964 O O . GLN A 1 255 ? 38.070 5.211 -13.712 1.00 85.75 255 GLN A O 1
ATOM 1969 N N . THR A 1 256 ? 36.186 6.294 -14.264 1.00 89.94 256 THR A N 1
ATOM 1970 C CA . THR A 1 256 ? 36.553 7.565 -13.605 1.00 89.94 256 THR A CA 1
ATOM 1971 C C . THR A 1 256 ? 35.710 7.850 -12.367 1.00 89.94 256 THR A C 1
ATOM 1973 O O . THR A 1 256 ? 36.123 8.643 -11.533 1.00 89.94 256 THR A O 1
ATOM 1976 N N . GLY A 1 257 ? 34.547 7.208 -1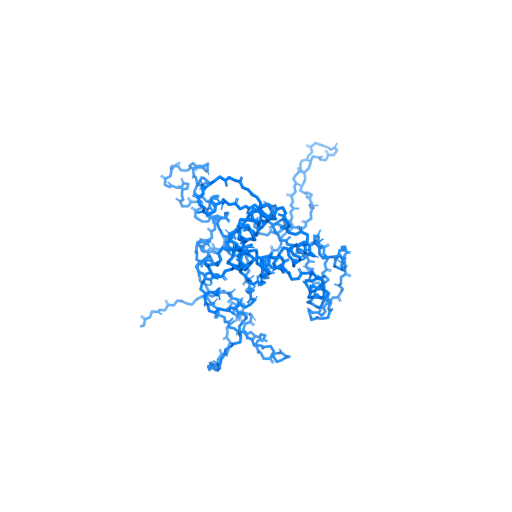2.226 1.00 90.62 257 GLY A N 1
ATOM 1977 C CA . GLY A 1 257 ? 33.595 7.443 -11.141 1.00 90.62 257 GLY A CA 1
ATOM 1978 C C . GLY A 1 257 ? 32.800 8.745 -11.265 1.00 90.62 257 GLY A C 1
ATOM 1979 O O . GLY A 1 257 ? 31.922 8.988 -10.442 1.00 90.62 257 GLY A O 1
ATOM 1980 N N . GLU A 1 258 ? 33.072 9.566 -12.281 1.00 92.88 258 GLU A N 1
ATOM 1981 C CA . GLU A 1 258 ? 32.399 10.851 -12.479 1.00 92.88 258 GLU A CA 1
ATOM 1982 C C . GLU A 1 258 ? 30.949 10.668 -12.963 1.00 92.88 258 GLU A C 1
ATOM 1984 O O . GLU A 1 258 ? 30.668 9.740 -13.734 1.00 92.88 258 GLU A O 1
ATOM 1989 N N . PRO A 1 259 ? 30.013 11.547 -12.560 1.00 93.88 259 PRO A N 1
ATOM 1990 C CA . PRO A 1 259 ? 28.650 11.534 -13.077 1.00 93.88 259 PRO A CA 1
ATOM 1991 C C . PRO A 1 259 ? 28.607 11.766 -14.592 1.00 93.88 259 PRO A C 1
ATOM 1993 O O . PRO A 1 259 ? 29.170 12.727 -15.110 1.00 93.88 259 PRO A O 1
ATOM 1996 N N . THR A 1 260 ? 27.884 10.906 -15.301 1.00 95.44 260 THR A N 1
ATOM 1997 C CA . THR A 1 260 ? 27.610 11.009 -16.737 1.00 95.44 260 THR A CA 1
ATOM 1998 C C . THR A 1 260 ? 26.194 10.499 -17.038 1.00 95.44 260 THR A C 1
ATOM 2000 O O . THR A 1 260 ? 25.406 10.217 -16.130 1.00 95.44 260 THR A O 1
ATOM 2003 N N . ASN A 1 261 ? 25.843 10.390 -18.316 1.00 94.88 261 ASN A N 1
ATOM 2004 C CA . ASN A 1 261 ? 24.666 9.659 -18.766 1.00 94.88 261 ASN A CA 1
ATOM 2005 C C . ASN A 1 261 ? 25.054 8.542 -19.739 1.00 94.88 261 ASN A C 1
ATOM 2007 O O . ASN A 1 261 ? 26.120 8.555 -20.359 1.00 94.88 261 ASN A O 1
ATOM 2011 N N . LEU A 1 262 ? 24.165 7.561 -19.857 1.00 92.75 262 LEU A N 1
ATOM 2012 C CA . LEU A 1 262 ? 24.374 6.373 -20.674 1.00 92.75 262 LEU A CA 1
ATOM 2013 C C . LEU A 1 262 ? 24.653 6.711 -22.149 1.00 92.75 262 LEU A C 1
ATOM 2015 O O . LEU A 1 262 ? 25.530 6.102 -22.760 1.00 92.75 262 LEU A O 1
ATOM 2019 N N . GLY A 1 263 ? 23.952 7.696 -22.718 1.00 95.00 263 GLY A N 1
ATOM 2020 C CA . GLY A 1 263 ? 24.149 8.115 -24.106 1.00 95.00 263 GLY A CA 1
ATOM 2021 C C . GLY A 1 263 ? 25.553 8.662 -24.372 1.00 95.00 263 GLY A C 1
ATOM 2022 O O . GLY A 1 263 ? 26.192 8.279 -25.357 1.00 95.00 263 GLY A O 1
ATOM 2023 N N . ASP A 1 264 ? 26.045 9.526 -23.488 1.00 96.25 264 ASP A N 1
ATOM 2024 C CA . ASP A 1 264 ? 27.372 10.129 -23.605 1.00 96.25 264 ASP A CA 1
ATOM 2025 C C . ASP A 1 264 ? 28.483 9.101 -23.371 1.00 96.25 264 ASP A C 1
ATOM 2027 O O . ASP A 1 264 ? 29.434 9.044 -24.153 1.00 96.25 264 ASP A O 1
ATOM 2031 N N . PHE A 1 265 ? 28.312 8.204 -22.396 1.00 96.31 265 PHE A N 1
ATOM 2032 C CA . PHE A 1 265 ? 29.247 7.102 -22.160 1.00 96.31 265 PHE A CA 1
ATOM 2033 C C . PHE A 1 265 ? 29.381 6.170 -23.377 1.00 96.31 265 PHE A C 1
ATOM 2035 O O . PHE A 1 265 ? 30.494 5.845 -23.801 1.00 96.31 265 PHE A O 1
ATOM 2042 N N . ILE A 1 266 ? 28.260 5.762 -23.988 1.00 96.44 266 ILE A N 1
ATOM 2043 C CA . ILE A 1 266 ? 28.278 4.889 -25.172 1.00 96.44 266 ILE A CA 1
ATOM 2044 C C . ILE A 1 266 ? 28.998 5.574 -26.345 1.00 96.44 266 ILE A C 1
ATOM 2046 O O . ILE A 1 266 ? 29.797 4.934 -27.036 1.00 96.44 266 ILE A O 1
ATOM 2050 N N . LYS A 1 267 ? 28.756 6.876 -26.566 1.00 96.00 267 LYS A N 1
ATOM 2051 C CA . LYS A 1 267 ? 29.430 7.658 -27.620 1.00 96.00 267 LYS A CA 1
ATOM 2052 C C . LYS A 1 267 ? 30.933 7.753 -27.396 1.00 96.00 267 LYS A C 1
ATOM 2054 O O . LYS A 1 267 ? 31.701 7.550 -28.343 1.00 96.00 267 LYS A O 1
ATOM 2059 N N . GLU A 1 268 ? 31.343 8.072 -26.173 1.00 95.69 268 GLU A N 1
ATOM 2060 C CA . GLU A 1 268 ? 32.746 8.180 -25.780 1.00 95.69 268 GLU A CA 1
ATOM 2061 C C . GLU A 1 268 ? 33.476 6.862 -26.055 1.00 95.69 268 GLU A C 1
ATOM 2063 O O . GLU A 1 268 ? 34.430 6.817 -26.842 1.00 95.69 268 GLU A O 1
ATOM 2068 N N . ARG A 1 269 ? 32.960 5.762 -25.498 1.00 94.06 269 ARG A N 1
ATOM 2069 C CA . ARG A 1 269 ? 33.562 4.436 -25.641 1.00 94.06 269 ARG A CA 1
ATOM 2070 C C . ARG A 1 269 ? 33.558 3.944 -27.090 1.00 94.06 269 ARG A C 1
ATOM 2072 O O . ARG A 1 269 ? 34.564 3.411 -27.563 1.00 94.06 269 ARG A O 1
ATOM 2079 N N . GLY A 1 270 ? 32.459 4.144 -27.817 1.00 94.38 270 GLY A N 1
ATOM 2080 C CA . GLY A 1 270 ? 32.351 3.771 -29.229 1.00 94.38 270 GLY A CA 1
ATOM 2081 C C . GLY A 1 270 ? 33.359 4.512 -30.109 1.00 94.38 270 GLY A C 1
ATOM 2082 O O . GLY A 1 270 ? 33.974 3.912 -30.994 1.00 94.38 270 GLY A O 1
ATOM 2083 N N . THR A 1 271 ? 33.591 5.796 -29.827 1.00 93.56 271 THR A N 1
ATOM 2084 C CA . THR A 1 271 ? 34.595 6.609 -30.528 1.00 93.56 271 THR A CA 1
ATOM 2085 C C . THR A 1 271 ? 36.012 6.125 -30.226 1.00 93.56 271 THR A C 1
ATOM 2087 O O . THR A 1 271 ? 36.811 5.973 -31.151 1.00 93.56 271 THR A O 1
ATOM 2090 N N . ALA A 1 272 ? 36.316 5.819 -28.961 1.00 91.81 272 ALA A N 1
ATOM 2091 C CA . ALA A 1 272 ? 37.615 5.283 -28.559 1.00 91.81 272 ALA A CA 1
ATOM 2092 C C . ALA A 1 272 ? 37.935 3.952 -29.265 1.00 91.81 272 ALA A C 1
ATOM 2094 O O . ALA A 1 272 ? 39.012 3.806 -29.843 1.00 91.81 272 ALA A O 1
ATOM 2095 N N . LEU A 1 273 ? 36.979 3.016 -29.305 1.00 91.56 273 LEU A N 1
ATOM 2096 C CA . LEU A 1 273 ? 37.153 1.725 -29.979 1.00 91.56 273 LEU A CA 1
ATOM 2097 C C . LEU A 1 273 ? 37.316 1.866 -31.496 1.00 91.56 273 LEU A C 1
ATOM 2099 O O . LEU A 1 273 ? 38.158 1.197 -32.089 1.00 91.56 273 LEU A O 1
ATOM 2103 N N . LYS A 1 274 ? 36.557 2.768 -32.129 1.00 91.12 274 LYS A N 1
ATOM 2104 C CA . LYS A 1 274 ? 36.685 3.045 -33.566 1.00 91.12 274 LYS A CA 1
ATOM 2105 C C . LYS A 1 274 ? 38.052 3.633 -33.923 1.00 91.12 274 LYS A C 1
ATOM 2107 O O . LYS A 1 274 ? 38.590 3.331 -34.985 1.00 91.12 274 LYS A O 1
ATOM 2112 N N . ASN A 1 275 ? 38.604 4.475 -33.051 1.00 89.44 275 ASN A N 1
ATOM 2113 C CA . ASN A 1 275 ? 39.922 5.072 -33.247 1.00 89.44 275 ASN A CA 1
ATOM 2114 C C . ASN A 1 275 ? 41.055 4.067 -33.004 1.00 89.44 275 ASN A C 1
ATOM 2116 O O . ASN A 1 275 ? 42.058 4.138 -33.696 1.00 89.44 275 ASN A O 1
ATOM 2120 N N . ALA A 1 276 ? 40.885 3.117 -32.081 1.00 84.50 276 ALA A N 1
ATOM 2121 C CA . ALA A 1 276 ? 41.862 2.055 -31.821 1.00 84.50 276 ALA A CA 1
ATOM 2122 C C . ALA A 1 276 ? 41.947 0.993 -32.939 1.00 84.50 276 ALA A C 1
ATOM 2124 O O . ALA A 1 276 ? 42.897 0.218 -32.977 1.00 84.50 276 ALA A O 1
ATOM 2125 N N . GLN A 1 277 ? 40.950 0.938 -33.829 1.00 76.12 277 GLN A N 1
ATOM 2126 C CA . GLN A 1 277 ? 40.898 0.032 -34.985 1.00 76.12 277 GLN A CA 1
ATOM 2127 C C . GLN A 1 277 ? 41.440 0.655 -36.289 1.00 76.12 277 GLN A C 1
ATOM 2129 O O . GLN A 1 277 ? 41.451 -0.026 -37.316 1.00 76.12 277 GLN A O 1
ATOM 2134 N N . ARG A 1 278 ? 41.839 1.935 -36.274 1.00 61.25 278 ARG A N 1
ATOM 2135 C CA . ARG A 1 278 ? 42.462 2.652 -37.402 1.00 61.25 278 ARG A CA 1
ATOM 2136 C C . ARG A 1 278 ? 43.976 2.682 -37.263 1.00 61.25 278 ARG A C 1
ATOM 2138 O O . ARG A 1 278 ? 44.630 2.621 -38.325 1.00 61.25 278 ARG A O 1
#

Organism: Streptomyces venezuelae (NCBI:txid54571)

Foldseek 3Di:
DDDDDDWAKKWFADDDDDDDDDDDDPPHCVVVVCDCPVPDHTDIDIDQALQLVVLLVVLVVSLVVPGQEIEAEAPLCLDPNHNHLVVQLVVQCVVVVNDSVRSCVVSVVSVVSSLVSQLPRPHYYHHDFDKDFDWDFDQDPVRDTDTDTPGIDTNHPPPSQVSDQWDWDADPQRWIATPHHPQPLNPRDTDGNDDCVPNPVVSVVVSVVPDDPPDPVVVLVCQLVPPPHALVSLVVSLVVCVVVVQQQPWDQQPPPRHIDGSNVSSVVVSVVRVVVVD

Secondary structure (DSSP, 8-state):
-------EEEEEE------------SSSS-GGGGTTGGG---EEEEES---HHHHHHHHHHHHHTT-SEEEEETHHHHHHSTT-HHHHHHHHHHHTTT-HHHHHHHHHHHHHHHHHHHHT-SSEEEE---EEEEEEEEE-TTS-EEEEEEEEEESSSTTGGGTSSEEEEE-TT-EEEEEEESSGGGTT-EEES--IIIIIIHHHHHHHHTSPP---HHHHHHHHH-TT--HHHHHHHHHHHHHTT-TT-EEE-TTT--EEEHHHHHHHHHHHHHHHT-

Solvent-accessible surface area (backbone atoms only — not comparable to full-atom values): 16056 Å² total; per-residue (Å²): 142,83,90,88,89,76,62,32,40,35,38,40,37,47,97,74,84,87,82,86,91,83,86,90,59,87,88,33,43,55,68,67,72,49,56,58,54,96,74,40,73,60,47,76,50,77,44,74,59,25,34,36,70,55,53,37,52,50,52,52,52,38,50,75,72,64,31,54,33,39,36,36,56,43,55,25,37,32,29,73,32,56,56,0,43,54,51,48,18,49,55,42,7,57,75,56,79,63,35,61,68,62,4,44,68,58,30,48,58,47,52,48,53,30,51,50,42,58,76,65,43,93,41,50,71,45,75,40,64,53,67,45,77,38,68,43,76,44,69,44,102,81,76,45,76,42,80,41,80,78,46,79,37,64,48,54,69,89,67,59,75,73,75,51,63,64,36,69,50,68,50,98,82,41,37,37,34,36,78,44,47,73,52,74,86,50,47,77,38,74,37,76,61,64,51,62,61,70,71,47,47,41,56,49,49,56,57,66,65,69,51,78,78,82,70,63,65,62,61,56,49,50,59,63,62,40,91,83,58,44,40,66,56,28,50,52,50,47,52,54,36,50,78,67,73,44,34,78,40,80,36,62,38,94,89,77,65,47,84,46,27,48,46,59,52,35,51,54,53,25,50,52,48,53,59,74,75,108

Sequence (278 aa):
MFPGMTDADVIIKGRAHKLPKRPPKTERGAASKYVGINGIQFDVLQMQRFDPRDLVKALAAAAQAGYEVVLVDSLSHFWKGTDGTLEQVDKAKSRYGGNSFAGWKEGTPMQNEMIDALLSFPGHVVVTMRSHTEWVLQENDRGRKEPVAMGMRAEQRKGVEYEFDVVGAMDVTNTLRILKSRCPALHNQVLERPDGSTDIAKPLLDWLNDGVAVTDPSAWIDAATAPDATAESLLATYRDVESRGALATPLLHPQTGEPTNLGDFIKERGTALKNAQR

pLDDT: mean 83.1, std 17.42, ra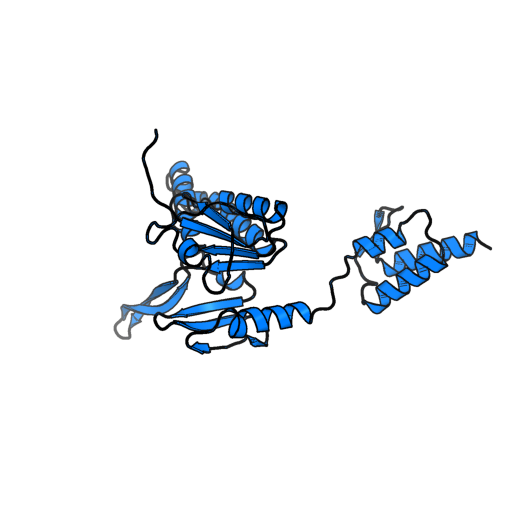nge [22.12, 97.12]

Radius of gyration: 25.77 Å; Cα contacts (8 Å, |Δi|>4): 409; chains: 1; bounding box: 69×60×69 Å